Protein 3L6A (pdb70)

InterPro domains:
  IPR003307 W2 domain [PF02020] (827-904)
  IPR003307 W2 domain [PS51363] (720-904)
  IPR003307 W2 domain [SM00515] (814-900)
  IPR003890 MIF4G-like, type 3 [PF02854] (79-307)
  IPR003890 MIF4G-like, type 3 [SM00543] (78-308)
  IPR003891 Initiation factor eIF-4 gamma, MA3 [PF02847] (547-655)
  IPR003891 Initiation factor eIF-4 gamma, MA3 [PS51366] (543-666)
  IPR003891 Initiation factor eIF-4 gamma, MA3 [SM00544] (544-657)
  IPR016024 Armadillo-type fold [SSF48371] (70-311)
  IPR016024 Armadillo-type fold [SSF48371] (536-728)
  IPR016024 Armadillo-type fold [SSF48371] (728-869)

Radius of gyration: 28.65 Å; Cα contacts (8 Å, |Δi|>4): 373; chains: 1; bounding box: 40×94×46 Å

Sequence (350 aa):
HHSKEELLKLTETVVTEYLNSGNNANEAVNGVREMRAPKHFLPEMLSKVIILSLDRSDEDKEEKASSLISLLLKQEGIATSDNFMQQAFLNVLDQCPKLEVDIPLVKSSYLAQFAARAIISSELVSISELAQPLESGTHFPLFLLCCLQQLAKLQDREWLTELFQQQSKVNMQKMLPEIDQNKDRMLEILEGKGLSFLFPLLKLEKELLKQIKLDPSPQTIYKWIKDNISPKLHVDKGFVNILMMTSFLQYISSEVNAPSKEQLEQEKQLLLSFKPVMQKFLHHDHVDLQVSSALYALQVHCYNSNFPKGMLLRFFVHFYDMEIIEEEAFLAWKEDITQEFPGKGKALFQVNQWLTWLETA

GO terms:
  GO:0010507 negative regulation of autophagy (P, IMP)
  GO:0030307 positive regulation of cell growth (P, IMP)
  GO:0008135 translation factor activity, RNA binding (F, TAS)
  GO:0051726 regulation of cell cycle (P, TAS)
  GO:0008219 cell death (P, TAS)
  GO:0005829 cytosol (C, TAS)
  GO:0005515 protein binding (F, IPI)
  GO:0005912 adherens junction (C, HDA)
  GO:0045296 cadherin binding (F, HDA)
  GO:0005829 cytosol (C, IDA)
  GO:0008135 translation factor activity, RNA binding (F, IDA)
  GO:0003743 translation initiation factor activity (F, IDA)
  GO:0016281 eukaryotic translation initiation factor 4F complex (C, IDA)
  GO:0006446 regulation of translational initiation (P, IDA)
  GO:0016020 membrane (C, HDA)
  GO:0003723 RNA binding (F, HDA)

Foldseek 3Di:
DDDLVRLLVLLLVLLVVCLVPVDLPVSLVSNVVSVDDPVCLLVSLLSLLLSQQQPDPSSLVSSLVNVLSCCVVVVDALVSNVSNLVVNLVCVVVSCVVVVCRLLSSLLSLLSCCVSVSAALLRVLVVQWQHRVPPSNLSVLVNNCVVPNPVVSLVSVVVSVDDQLRNHHPVQNDLVSSCVVCVVSVNNSSPLLSVLLVPLLVQCVVPVQLVSSLVVCVVRPDPVCLQPLSNLLSVLLSLLVNLCVVLVVDDPVSLVSSLVSCVRNLVSLCVSQPPRLPSLLSSLLSLQQNCVVVVNPPCRSVSVVVSCDVSVSHDLVSVVVNLVDDDPVGPDSVVSCVNCVVVNVVVVPD

Secondary structure (DSSP, 8-state):
---HHHHHHHHHHHHHHHHHH--HHHHHHHHHHHT--GGGHHHHHHHHHHHHHTS-HHHHHHHHHHHHHHHHTTSS-HHHHHHHHHHHHHTHHHHHHH-TTHHHHHHHHHHHHHHTTSS-HHHHHHHHGGGTTTTHHHHHHHHHHHHS-HHHHHHHHHHHT--SGGGS-GGG-SHHHHHHHHHHHT-GGG-HHHHHHHHHHHHHHH---HHHHHHHHHHHS-HHHHT-HHHHHHHHHHHHHHHHHHH----HHHHHHHHHHHHHHHHHHHHHHTT-HHHHHHHHHHHHHHHHHTT--TTHHHHHHHHHHH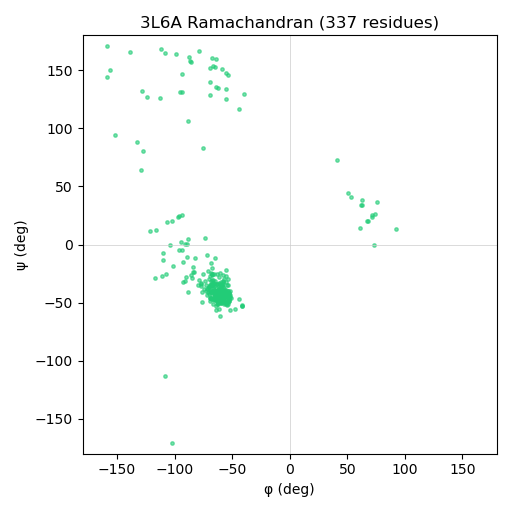TTSS-HHHHHHHHH----SSTTHHHHHHHHHHHHHHHHH-

Nearest PDB structures (foldseek):
  3l6a-assembly1_A  TM=1.003E+00  e=3.436E-42  Homo sapiens
  3d3m-assembly1_A  TM=9.877E-01  e=1.023E-15  Homo sapiens
  3d3m-assembly2_B  TM=9.840E-01  e=4.515E-15  Homo sapiens
  2zu6-assembly2_E  TM=4.558E-01  e=2.496E-05  Homo sapiens
  9bln-assembly1_p  TM=4.540E-01  e=1.243E-04  Homo sapiens

Solvent-accessible surface area: 18097 Å² total; per-residue (Å²): 162,56,51,112,96,96,5,33,144,86,2,73,73,15,5,74,96,14,9,117,76,41,35,38,120,101,4,14,69,24,8,126,154,14,215,26,45,168,156,7,10,23,53,2,1,3,51,3,0,45,40,0,0,95,107,52,68,113,21,1,81,70,1,12,48,2,4,20,38,0,78,117,83,65,26,5,75,36,89,18,3,58,80,0,10,83,66,0,3,98,49,1,93,119,14,71,124,121,13,102,100,0,46,42,45,0,0,11,3,0,0,37,4,12,55,33,138,5,14,44,3,47,60,5,9,125,53,1,84,58,15,59,42,44,30,0,2,0,25,0,0,64,25,0,19,149,56,73,67,138,134,79,0,54,85,46,16,88,105,18,159,24,77,3,57,113,4,0,31,124,170,20,45,73,103,61,103,11,17,107,13,0,84,68,61,43,0,8,40,18,51,43,42,25,51,1,83,56,45,0,44,143,53,0,109,140,56,52,41,32,136,58,5,63,110,43,0,117,91,62,7,51,111,169,38,26,76,46,139,26,0,0,35,17,0,0,34,5,0,1,75,20,1,25,61,86,8,138,108,45,54,176,128,63,67,82,80,5,79,85,34,0,64,58,4,62,72,6,0,44,137,12,0,130,109,69,53,118,8,3,14,8,0,0,7,0,0,0,33,20,0,77,104,60,136,26,50,163,40,10,0,56,48,2,0,55,33,0,75,104,15,138,4,1,79,62,104,0,0,25,38,0,64,126,49,156,39,141,125,36,57,13,13,45,125,0,39,185,55,0,50,157,31,0,58,145,31,108,100,120

Structure (mmCIF, N/CA/C/O backbone):
data_3L6A
#
_entry.id   3L6A
#
_cell.length_a   31.084
_cell.length_b   102.270
_cell.length_c   112.973
_cell.angle_alpha   90.000
_cell.angle_beta   90.000
_cell.angle_gamma   90.000
#
_symmetry.space_group_name_H-M   'P 21 21 21'
#
loop_
_entity.id
_entity.type
_entity.pdbx_description
1 polymer 'Eukaryotic translation initiation factor 4 gamma 2'
2 non-polymer '2-(N-MORPHOLINO)-ETHANESULFONIC ACID'
3 non-polymer 'TETRAETHYLENE GLYCOL'
4 non-polymer DI(HYDROXYETHYL)ETHER
5 non-polymer 'SULFATE ION'
6 water water
#
loop_
_atom_site.group_PDB
_atom_site.id
_atom_site.type_symbol
_atom_site.label_atom_id
_atom_site.label_alt_id
_atom_site.label_comp_id
_atom_site.label_asym_id
_atom_site.label_entity_id
_atom_site.label_seq_id
_atom_site.pdbx_PDB_ins_code
_atom_site.Cartn_x
_atom_site.Cartn_y
_atom_site.Cartn_z
_atom_site.occupancy
_atom_site.B_iso_or_equiv
_atom_site.auth_seq_id
_atom_site.auth_comp_id
_atom_site.auth_asym_id
_atom_site.auth_atom_id
_atom_site.pdbx_PDB_model_num
ATOM 1 N N . HIS A 1 5 ? 9.640 19.114 41.984 1.00 54.03 1 HIS A N 1
ATOM 2 C CA . HIS A 1 5 ? 8.196 19.153 42.376 1.00 53.88 1 HIS A CA 1
ATOM 3 C C . HIS A 1 5 ? 7.974 19.915 43.693 1.00 53.82 1 HIS A C 1
ATOM 4 O O . HIS A 1 5 ? 7.116 19.543 44.505 1.00 53.83 1 HIS A O 1
ATOM 6 N N . HIS A 1 6 ? 8.747 20.986 43.888 1.00 53.55 2 HIS A N 1
ATOM 7 C CA . HIS A 1 6 ? 8.711 21.790 45.115 1.00 53.09 2 HIS A CA 1
ATOM 8 C C . HIS A 1 6 ? 7.789 22.996 44.977 1.00 52.61 2 HIS A C 1
ATOM 9 O O . HIS A 1 6 ? 7.881 23.742 44.004 1.00 52.57 2 HIS A O 1
ATOM 11 N N . SER A 1 7 ? 6.909 23.188 45.959 1.00 52.00 3 SER A N 1
ATOM 12 C CA . SER A 1 7 ? 5.904 24.257 45.899 1.00 51.37 3 SER A CA 1
ATOM 13 C C . SER A 1 7 ? 6.457 25.637 46.258 1.00 50.91 3 SER A C 1
ATOM 14 O O . SER A 1 7 ? 7.561 25.759 46.796 1.00 50.95 3 SER A O 1
ATOM 17 N N . LYS A 1 8 ? 5.664 26.662 45.955 1.00 50.18 4 LYS A N 1
ATOM 18 C CA . LYS A 1 8 ? 5.953 28.056 46.296 1.00 49.73 4 LYS A CA 1
ATOM 19 C C . LYS A 1 8 ? 6.165 28.233 47.808 1.00 49.16 4 LYS A C 1
ATOM 20 O O . LYS A 1 8 ? 7.086 28.936 48.239 1.00 48.80 4 LYS A O 1
ATOM 26 N N . GLU A 1 9 ? 5.320 27.568 48.599 1.00 48.21 5 GLU A N 1
ATOM 27 C CA . GLU A 1 9 ? 5.315 27.701 50.058 1.00 47.05 5 GLU A CA 1
ATOM 28 C C . GLU A 1 9 ? 6.489 26.972 50.712 1.00 46.20 5 GLU A C 1
ATOM 29 O O . GLU A 1 9 ? 7.069 27.469 51.678 1.00 45.85 5 GLU A O 1
ATOM 35 N N . GLU A 1 10 ? 6.837 25.801 50.178 1.00 45.20 6 GLU A N 1
ATOM 36 C CA . GLU A 1 10 ? 8.014 25.062 50.626 1.00 44.42 6 GLU A CA 1
ATOM 37 C C . GLU A 1 10 ? 9.272 25.909 50.489 1.00 43.45 6 GLU A C 1
ATOM 38 O O . GLU A 1 10 ? 10.043 26.059 51.440 1.00 43.25 6 GLU A O 1
ATOM 44 N N . LEU A 1 11 ? 9.456 26.468 49.296 1.00 42.23 7 LEU A N 1
ATOM 45 C CA . LEU A 1 11 ? 10.650 27.244 48.963 1.00 41.01 7 LEU A CA 1
ATOM 46 C C . LEU A 1 11 ? 10.741 28.567 49.745 1.00 40.04 7 LEU A C 1
ATOM 47 O O . LEU A 1 11 ? 11.840 29.038 50.047 1.00 39.82 7 LEU A O 1
ATOM 52 N N . LEU A 1 12 ? 9.587 29.139 50.080 1.00 38.52 8 LEU A N 1
ATOM 53 C CA . LEU A 1 12 ? 9.501 30.338 50.914 1.00 37.67 8 LEU A CA 1
ATOM 54 C C . LEU A 1 12 ? 9.827 30.026 52.377 1.00 36.96 8 LEU A C 1
ATOM 55 O O . LEU A 1 12 ? 10.477 30.811 53.066 1.00 36.48 8 LEU A O 1
ATOM 60 N N . LYS A 1 13 ? 9.346 28.880 52.849 1.00 36.08 9 LYS A N 1
ATOM 61 C CA . LYS A 1 13 ? 9.708 28.380 54.172 1.00 34.92 9 LYS A CA 1
ATOM 62 C C . LYS A 1 13 ? 11.209 28.093 54.270 1.00 34.30 9 LYS A C 1
ATOM 63 O O . LYS A 1 13 ? 11.860 28.501 55.243 1.00 34.05 9 LYS A O 1
ATOM 69 N N . LEU A 1 14 ? 11.766 27.434 53.251 1.00 32.90 10 LEU A N 1
ATOM 70 C CA . LEU A 1 14 ? 13.219 27.233 53.172 1.00 32.38 10 LEU A CA 1
ATOM 71 C C . LEU A 1 14 ? 13.985 28.558 53.184 1.00 31.83 10 LEU A C 1
ATOM 72 O O . LEU A 1 14 ? 15.013 28.694 53.865 1.00 31.32 10 LEU A O 1
ATOM 77 N N . THR A 1 15 ? 13.475 29.528 52.424 1.00 31.27 11 THR A N 1
ATOM 78 C CA . THR A 1 15 ? 14.022 30.889 52.390 1.00 30.83 11 THR A CA 1
ATOM 79 C C . THR A 1 15 ? 14.048 31.525 53.778 1.00 31.10 11 THR A C 1
ATOM 80 O O . THR A 1 15 ? 15.043 32.151 54.163 1.00 30.49 11 THR A O 1
ATOM 84 N N . GLU A 1 16 ? 12.957 31.361 54.521 1.00 31.66 12 GLU A N 1
ATOM 85 C CA . GLU A 1 16 ? 12.856 31.921 55.859 1.00 33.41 12 GLU A CA 1
ATOM 86 C C . GLU A 1 16 ? 13.946 31.392 56.806 1.00 33.43 12 GLU A C 1
ATOM 87 O O . GLU A 1 16 ? 14.513 32.157 57.594 1.00 33.41 12 GLU A O 1
ATOM 93 N N . THR A 1 17 ? 14.253 30.098 56.710 1.00 33.79 13 THR A N 1
ATOM 94 C CA . THR A 1 17 ? 15.308 29.499 57.545 1.00 34.44 13 THR A CA 1
ATOM 95 C C . THR A 1 17 ? 16.681 30.096 57.228 1.00 34.75 13 THR A C 1
ATOM 96 O O . THR A 1 17 ? 17.413 30.497 58.136 1.00 34.93 13 THR A O 1
ATOM 100 N N . VAL A 1 18 ? 17.007 30.172 55.938 1.00 35.08 14 VAL A N 1
ATOM 101 C CA . VAL A 1 18 ? 18.241 30.796 55.462 1.00 35.23 14 VAL A CA 1
ATOM 102 C C . VAL A 1 18 ? 18.389 32.223 55.999 1.00 35.75 14 VAL A C 1
ATOM 103 O O . VAL A 1 18 ? 19.483 32.638 56.414 1.00 35.21 14 VAL A O 1
ATOM 107 N N . VAL A 1 19 ? 17.282 32.966 55.998 1.00 36.01 15 VAL A N 1
ATOM 108 C CA . VAL A 1 19 ? 17.285 34.348 56.478 1.00 36.59 15 VAL A CA 1
ATOM 109 C C . VAL A 1 19 ? 17.546 34.405 57.985 1.00 37.51 15 VAL A C 1
ATOM 110 O O . VAL A 1 19 ? 18.449 35.124 58.440 1.00 37.13 15 VAL A O 1
ATOM 114 N N . THR A 1 20 ? 16.777 33.624 58.744 1.00 38.63 16 THR A N 1
ATOM 115 C CA . THR A 1 20 ? 16.940 33.558 60.203 1.00 40.21 16 THR A CA 1
ATOM 116 C C . THR A 1 20 ? 18.387 33.234 60.636 1.00 40.89 16 THR A C 1
ATOM 117 O O . THR A 1 20 ? 18.890 33.822 61.597 1.00 41.13 16 THR A O 1
ATOM 121 N N . GLU A 1 21 ? 19.046 32.321 59.918 1.00 41.62 17 GLU A N 1
ATOM 122 C CA . GLU A 1 21 ? 20.418 31.908 60.242 1.00 42.33 17 GLU A CA 1
ATOM 123 C C . GLU A 1 21 ? 21.483 32.922 59.809 1.00 42.91 17 GLU A C 1
ATOM 124 O O . GLU A 1 21 ? 22.514 33.073 60.474 1.00 42.90 17 GLU A O 1
ATOM 130 N N . TYR A 1 22 ? 21.251 33.605 58.692 1.00 43.26 18 TYR A N 1
ATOM 131 C CA . TYR A 1 22 ? 22.202 34.611 58.231 1.00 43.80 18 TYR A CA 1
ATOM 132 C C . TYR A 1 22 ? 22.186 35.829 59.145 1.00 44.53 18 TYR A C 1
ATOM 133 O O . TYR A 1 22 ? 23.234 36.442 59.387 1.00 44.22 18 TYR A O 1
ATOM 142 N N . LEU A 1 23 ? 20.995 36.172 59.639 1.00 45.20 19 LEU A N 1
ATOM 143 C CA . LEU A 1 23 ? 20.831 37.316 60.535 1.00 46.04 19 LEU A CA 1
ATOM 144 C C . LEU A 1 23 ? 21.471 37.049 61.889 1.00 46.67 19 LEU A C 1
ATOM 145 O O . LEU A 1 23 ? 21.896 37.976 62.573 1.00 46.85 19 LEU A O 1
ATOM 150 N N . ASN A 1 24 ? 21.545 35.773 62.258 1.00 47.64 20 ASN A N 1
ATOM 151 C CA . ASN A 1 24 ? 22.241 35.352 63.469 1.00 48.32 20 ASN A CA 1
ATOM 152 C C . ASN A 1 24 ? 23.760 35.347 63.342 1.00 48.28 20 ASN A C 1
ATOM 153 O O . ASN A 1 24 ? 24.460 35.908 64.184 1.00 48.49 20 ASN A O 1
ATOM 158 N N . SER A 1 25 ? 24.260 34.738 62.274 1.00 48.20 21 SER A N 1
ATOM 159 C CA . SER A 1 25 ? 25.660 34.321 62.205 1.00 48.20 21 SER A CA 1
ATOM 160 C C . SER A 1 25 ? 26.509 35.169 61.273 1.00 48.11 21 SER A C 1
ATOM 161 O O . SER A 1 25 ? 27.727 35.241 61.444 1.00 48.31 21 SER A O 1
ATOM 164 N N . GLY A 1 26 ? 25.869 35.787 60.282 1.00 47.65 22 GLY A N 1
ATOM 165 C CA . GLY A 1 26 ? 26.572 36.475 59.212 1.00 47.34 22 GLY A CA 1
ATOM 166 C C . GLY A 1 26 ? 27.430 35.517 58.405 1.00 47.48 22 GLY A C 1
ATOM 167 O O . GLY A 1 26 ? 28.507 35.890 57.929 1.00 47.64 22 GLY A O 1
ATOM 168 N N . ASN A 1 27 ? 26.955 34.281 58.250 1.00 47.26 23 ASN A N 1
ATOM 169 C CA A ASN A 1 27 ? 27.669 33.241 57.528 0.50 47.37 23 ASN A CA 1
ATOM 170 C CA B ASN A 1 27 ? 27.743 33.298 57.517 0.50 47.08 23 ASN A CA 1
ATOM 171 C C . ASN A 1 27 ? 27.503 33.349 56.010 1.00 47.19 23 ASN A C 1
ATOM 172 O O . ASN A 1 27 ? 26.515 32.846 55.473 1.00 47.21 23 ASN A O 1
ATOM 181 N N . ALA A 1 28 ? 28.448 33.993 55.330 1.00 46.87 24 ALA A N 1
ATOM 182 C CA . ALA A 1 28 ? 28.387 34.107 53.879 1.00 46.50 24 ALA A CA 1
ATOM 183 C C . ALA A 1 28 ? 28.454 32.720 53.244 1.00 46.15 24 ALA A C 1
ATOM 184 O O . ALA A 1 28 ? 27.616 32.380 52.402 1.00 46.18 24 ALA A O 1
ATOM 186 N N . ASN A 1 29 ? 29.436 31.919 53.668 1.00 45.50 25 ASN A N 1
ATOM 187 C CA . ASN A 1 29 ? 29.587 30.558 53.161 1.00 45.21 25 ASN A CA 1
ATOM 188 C C . ASN A 1 29 ? 28.331 29.699 53.362 1.00 44.61 25 ASN A C 1
ATOM 189 O O . ASN A 1 29 ? 27.900 29.020 52.427 1.00 44.73 25 ASN A O 1
ATOM 194 N N . GLU A 1 30 ? 27.740 29.747 54.557 1.00 43.66 26 GLU A N 1
ATOM 195 C CA . GLU A 1 30 ? 26.577 28.899 54.880 1.00 42.94 26 GLU A CA 1
ATOM 196 C C . GLU A 1 30 ? 25.235 29.394 54.325 1.00 42.08 26 GLU A C 1
ATOM 197 O O . GLU A 1 30 ? 24.345 28.586 54.048 1.00 41.49 26 GLU A O 1
ATOM 203 N N . ALA A 1 31 ? 25.085 30.712 54.188 1.00 41.25 27 ALA A N 1
ATOM 204 C CA . ALA A 1 31 ? 23.904 31.301 53.539 1.00 40.51 27 ALA A CA 1
ATOM 205 C C . ALA A 1 31 ? 23.790 30.824 52.094 1.00 39.88 27 ALA A C 1
ATOM 206 O O . ALA A 1 31 ? 22.731 30.367 51.661 1.00 39.84 27 ALA A O 1
ATOM 208 N N . VAL A 1 32 ? 24.900 30.924 51.369 1.00 39.12 28 VAL A N 1
ATOM 209 C CA . VAL A 1 32 ? 25.012 30.436 49.998 1.00 38.57 28 VAL A CA 1
ATOM 210 C C . VAL A 1 32 ? 24.770 28.928 49.929 1.00 38.07 28 VAL A C 1
ATOM 211 O O . VAL A 1 32 ? 24.075 28.454 49.035 1.00 37.98 28 VAL A O 1
ATOM 215 N N . ASN A 1 33 ? 25.338 28.187 50.880 1.00 37.42 29 ASN A N 1
ATOM 216 C CA . ASN A 1 33 ? 25.117 26.750 50.978 1.00 36.95 29 ASN A CA 1
ATOM 217 C C . ASN A 1 33 ? 23.626 26.455 51.142 1.00 36.43 29 ASN A C 1
ATOM 218 O O . ASN A 1 33 ? 23.067 25.623 50.419 1.00 35.99 29 ASN A O 1
ATOM 223 N N . GLY A 1 34 ? 22.990 27.168 52.071 1.00 35.73 30 GLY A N 1
ATOM 224 C CA . GLY A 1 34 ? 21.554 27.039 52.315 1.00 35.91 30 GLY A CA 1
ATOM 225 C C . GLY A 1 34 ? 20.719 27.278 51.067 1.00 36.01 30 GLY A C 1
ATOM 226 O O . GLY A 1 34 ? 19.806 26.509 50.771 1.00 35.46 30 GLY A O 1
ATOM 227 N N . VAL A 1 35 ? 21.047 28.338 50.325 1.00 36.28 31 VAL A N 1
ATOM 228 C CA . VAL A 1 35 ? 20.312 28.687 49.107 1.00 36.40 31 VAL A CA 1
ATOM 229 C C . VAL A 1 35 ? 20.553 27.657 48.004 1.00 37.34 31 VAL A C 1
ATOM 230 O O . VAL A 1 35 ? 19.628 27.306 47.277 1.00 37.07 31 VAL A O 1
ATOM 234 N N . ARG A 1 36 ? 21.788 27.169 47.901 1.00 38.61 32 ARG A N 1
ATOM 235 C CA . ARG A 1 36 ? 22.136 26.127 46.930 1.00 40.04 32 ARG A CA 1
ATOM 236 C C . ARG A 1 36 ? 21.422 24.799 47.209 1.00 40.45 32 ARG A C 1
ATOM 237 O O . ARG A 1 36 ? 20.904 24.166 46.284 1.00 40.16 32 ARG A O 1
ATOM 245 N N . GLU A 1 37 ? 21.377 24.396 48.482 1.00 41.28 33 GLU A N 1
ATOM 246 C CA . GLU A 1 3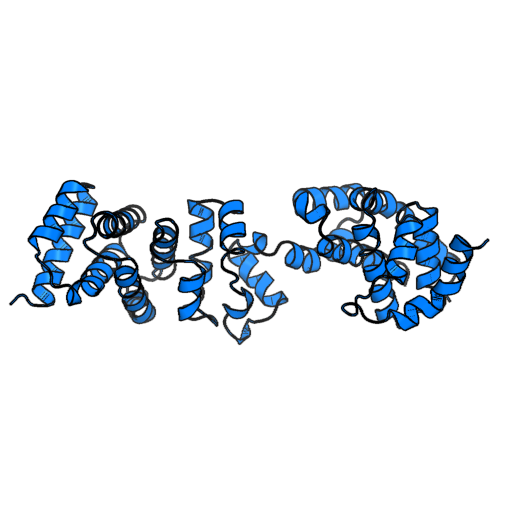7 ? 20.677 23.168 48.884 1.00 42.08 33 GLU A CA 1
ATOM 247 C C . GLU A 1 37 ? 19.192 23.218 48.552 1.00 42.03 33 GLU A C 1
ATOM 248 O O . GLU A 1 37 ? 18.544 22.177 48.387 1.00 42.29 33 GLU A O 1
ATOM 254 N N . MET A 1 38 ? 18.665 24.435 48.449 1.00 41.98 34 MET A N 1
ATOM 255 C CA . MET A 1 38 ? 17.267 24.675 48.114 1.00 42.16 34 MET A CA 1
ATOM 256 C C . MET A 1 38 ? 16.945 24.155 46.720 1.00 41.90 34 MET A C 1
ATOM 257 O O . MET A 1 38 ? 15.824 23.693 46.471 1.00 41.45 34 MET A O 1
ATOM 262 N N . ARG A 1 39 ? 17.931 24.238 45.821 1.00 41.93 35 ARG A N 1
ATOM 263 C CA . ARG A 1 39 ? 17.770 23.840 44.419 1.00 42.26 35 ARG A CA 1
ATOM 264 C C . ARG A 1 39 ? 16.523 24.494 43.822 1.00 41.91 35 ARG A C 1
ATOM 265 O O . ARG A 1 39 ? 15.727 23.838 43.138 1.00 41.72 35 ARG A O 1
ATOM 273 N N . ALA A 1 40 ? 16.358 25.789 44.109 1.00 41.46 36 ALA A N 1
ATOM 274 C CA . ALA A 1 40 ? 15.175 26.548 43.689 1.00 40.78 36 ALA A CA 1
ATOM 275 C C . ALA A 1 40 ? 15.178 26.735 42.180 1.00 40.20 36 ALA A C 1
ATOM 276 O O . ALA A 1 40 ? 16.233 26.970 41.592 1.00 40.22 36 ALA A O 1
ATOM 278 N N . PRO A 1 41 ? 14.002 26.610 41.543 1.00 39.80 37 PRO A N 1
ATOM 279 C CA . PRO A 1 41 ? 13.891 26.908 40.114 1.00 39.30 37 PRO A CA 1
ATOM 280 C C . PRO A 1 41 ? 14.103 28.397 39.839 1.00 38.96 37 PRO A C 1
ATOM 281 O O . PRO A 1 41 ? 13.841 29.229 40.716 1.00 38.85 37 PRO A O 1
ATOM 285 N N . LYS A 1 42 ? 14.562 28.721 38.632 1.00 38.43 38 LYS A N 1
ATOM 286 C CA . LYS A 1 42 ? 14.861 30.104 38.247 1.00 38.14 38 LYS A CA 1
ATOM 287 C C . LYS A 1 42 ? 13.657 31.037 38.385 1.00 37.07 38 LYS A C 1
ATOM 288 O O . LYS A 1 42 ? 13.829 32.224 38.685 1.00 36.67 38 LYS A O 1
ATOM 294 N N . HIS A 1 43 ? 12.451 30.502 38.166 1.00 35.79 39 HIS A N 1
ATOM 295 C CA . HIS A 1 43 ? 11.225 31.308 38.237 1.00 34.79 39 HIS A CA 1
ATOM 296 C C . HIS A 1 43 ? 10.905 31.767 39.659 1.00 33.25 39 HIS A C 1
ATOM 297 O O . HIS A 1 43 ? 10.239 32.782 39.845 1.00 33.17 39 HIS A O 1
ATOM 304 N N . PHE A 1 44 ? 11.396 31.019 40.648 1.00 31.66 40 PHE A N 1
ATOM 305 C CA . PHE A 1 44 ? 11.232 31.372 42.066 1.00 30.29 40 PHE A CA 1
ATOM 306 C C . PHE A 1 44 ? 12.250 32.407 42.583 1.00 28.59 40 PHE A C 1
ATOM 307 O O . PHE A 1 44 ? 12.089 32.927 43.680 1.00 28.12 40 PHE A O 1
ATOM 315 N N . LEU A 1 45 ? 13.293 32.705 41.812 1.00 27.31 41 LEU A N 1
ATOM 316 C CA . LEU A 1 45 ? 14.355 33.620 42.301 1.00 25.93 41 LEU A CA 1
ATOM 317 C C . LEU A 1 45 ? 13.864 35.000 42.779 1.00 25.29 41 LEU A C 1
ATOM 318 O O . LEU A 1 45 ? 14.214 35.420 43.882 1.00 24.88 41 LEU A O 1
ATOM 323 N N . PRO A 1 46 ? 13.068 35.707 41.955 1.00 24.49 42 PRO A N 1
ATOM 324 C CA . PRO A 1 46 ? 12.499 36.972 42.421 1.00 24.48 42 PRO A CA 1
ATOM 325 C C . PRO A 1 46 ? 11.633 36.835 43.677 1.00 24.85 42 PRO A C 1
ATOM 326 O O . PRO A 1 46 ? 11.708 37.683 44.548 1.00 24.12 42 PRO A O 1
ATOM 330 N N . GLU A 1 47 ? 10.824 35.779 43.762 1.00 25.25 43 GLU A N 1
ATOM 331 C CA . GLU A 1 47 ? 9.996 35.527 44.952 1.00 26.12 43 GLU A CA 1
ATOM 332 C C . GLU A 1 47 ? 10.858 35.319 46.214 1.00 25.07 43 GLU A C 1
ATOM 333 O O . GLU A 1 47 ? 10.559 35.868 47.272 1.00 24.80 43 GLU A O 1
ATOM 339 N N . MET A 1 48 ? 11.933 34.544 46.081 1.00 24.53 44 MET A N 1
ATOM 340 C CA . MET A 1 48 ? 12.918 34.351 47.146 1.00 24.61 44 MET A CA 1
ATOM 341 C C . MET A 1 48 ? 13.523 35.677 47.612 1.00 23.14 44 MET A C 1
ATOM 342 O O . MET A 1 48 ? 13.583 35.952 48.802 1.00 22.64 44 MET A O 1
ATOM 347 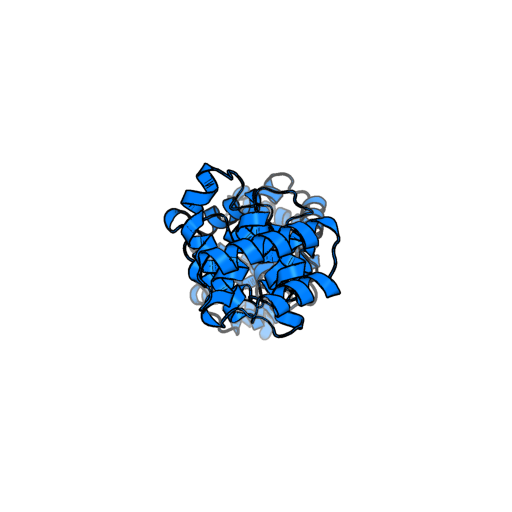N N . LEU A 1 49 ? 13.977 36.496 46.669 1.00 22.32 45 LEU A N 1
ATOM 348 C CA . LEU A 1 49 ? 14.585 37.784 47.028 1.00 22.00 45 LEU A CA 1
ATOM 349 C C . LEU A 1 49 ? 13.580 38.720 47.712 1.00 21.50 45 LEU A C 1
ATOM 350 O O . LEU A 1 49 ? 13.916 39.395 48.674 1.00 20.82 45 LEU A O 1
ATOM 355 N N . SER A 1 50 ? 12.337 38.746 47.236 1.00 21.64 46 SER A N 1
ATOM 356 C CA . SER A 1 50 ? 11.370 39.649 47.844 1.00 22.32 46 SER A CA 1
ATOM 357 C C . SER A 1 50 ? 11.003 39.170 49.256 1.00 22.07 46 SER A C 1
ATOM 358 O O . SER A 1 50 ? 10.711 39.990 50.119 1.00 21.78 46 SER A O 1
ATOM 361 N N . LYS A 1 51 ? 11.065 37.851 49.484 1.00 21.92 47 LYS A N 1
ATOM 362 C CA . LYS A 1 51 ? 10.887 37.253 50.822 1.00 21.97 47 LYS A CA 1
ATOM 363 C C . LYS A 1 51 ? 12.012 37.673 51.756 1.00 21.46 47 LYS A C 1
ATOM 364 O O . LYS A 1 51 ? 11.762 38.052 52.910 1.00 21.33 47 LYS A O 1
ATOM 370 N N . VAL A 1 52 ? 13.249 37.618 51.257 1.00 20.83 48 VAL A N 1
ATOM 371 C CA . VAL A 1 52 ? 14.398 38.136 52.003 1.00 20.74 48 VAL A CA 1
ATOM 372 C C . VAL A 1 52 ? 14.178 39.594 52.472 1.00 20.92 48 VAL A C 1
ATOM 373 O O . VAL A 1 52 ? 14.424 39.919 53.638 1.00 21.28 48 VAL A O 1
ATOM 377 N N . ILE A 1 53 ? 13.709 40.454 51.567 1.00 20.52 49 ILE A N 1
ATOM 378 C CA . ILE A 1 53 ? 13.404 41.853 51.894 1.00 20.39 49 ILE A CA 1
ATOM 379 C C . ILE A 1 53 ? 12.282 41.983 52.933 1.00 20.93 4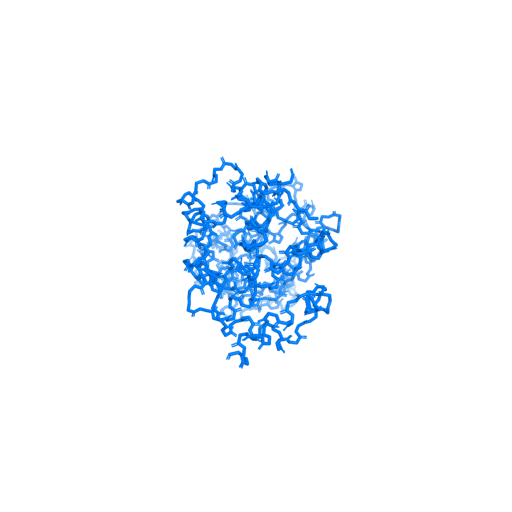9 ILE A C 1
ATOM 380 O O . ILE A 1 53 ? 12.433 42.689 53.934 1.00 21.47 49 ILE A O 1
ATOM 385 N N . ILE A 1 54 ? 11.163 41.310 52.693 1.00 21.15 50 ILE A N 1
ATOM 386 C CA . ILE A 1 54 ? 9.984 41.450 53.565 1.00 21.94 50 ILE A CA 1
ATOM 387 C C . ILE A 1 54 ? 10.209 40.892 54.982 1.00 22.41 50 ILE A C 1
ATOM 388 O O . ILE A 1 54 ? 9.835 41.530 55.962 1.00 21.76 50 ILE A O 1
ATOM 393 N N . LEU A 1 55 ? 10.869 39.740 55.086 1.00 23.02 51 LEU A N 1
ATOM 394 C CA . LEU A 1 55 ? 11.227 39.185 56.397 1.00 24.24 51 LEU A CA 1
ATOM 395 C C . LEU A 1 55 ? 12.077 40.134 57.239 1.00 24.70 51 LEU A C 1
ATOM 396 O O . LEU A 1 55 ? 12.014 40.102 58.469 1.00 24.98 51 LEU A O 1
ATOM 401 N N . SER A 1 56 ? 12.866 40.974 56.575 1.00 25.39 52 SER A N 1
ATOM 402 C CA . SER A 1 56 ? 13.821 41.865 57.242 1.00 26.61 52 SER A CA 1
ATOM 403 C C . SER A 1 56 ? 13.288 43.261 57.571 1.00 27.15 52 SER A C 1
ATOM 404 O O . SER A 1 56 ? 13.891 43.988 58.371 1.00 26.98 52 SER A O 1
ATOM 407 N N . LEU A 1 57 ? 12.166 43.629 56.955 1.00 27.77 53 LEU A N 1
ATOM 408 C CA . LEU A 1 57 ? 11.723 45.023 56.916 1.00 28.63 53 LEU A CA 1
ATOM 409 C C . LEU A 1 57 ? 11.446 45.632 58.275 1.00 29.48 53 LEU A C 1
ATOM 410 O O . LEU A 1 57 ? 11.885 46.745 58.546 1.00 29.50 53 LEU A O 1
ATOM 415 N N . ASP A 1 58 ? 10.723 44.895 59.112 1.00 30.37 54 ASP A N 1
ATOM 416 C CA . ASP A 1 58 ? 10.355 45.355 60.446 1.00 32.18 54 ASP A CA 1
ATOM 417 C C . ASP A 1 58 ? 11.304 44.817 61.520 1.00 32.53 54 ASP A C 1
ATOM 418 O O . ASP A 1 58 ? 10.929 44.711 62.683 1.00 33.39 54 ASP A O 1
ATOM 423 N N . ARG A 1 59 ? 12.521 44.464 61.115 1.00 32.76 55 ARG A N 1
ATOM 424 C CA . ARG A 1 59 ? 13.583 44.137 62.057 1.00 33.04 55 ARG A CA 1
ATOM 425 C C . ARG A 1 59 ? 14.512 45.343 62.152 1.00 32.57 55 ARG A C 1
ATOM 426 O O . ARG A 1 59 ? 14.189 46.412 61.629 1.00 32.62 55 ARG A O 1
ATOM 434 N N . SER A 1 60 ? 15.651 45.176 62.821 1.00 32.44 56 SER A N 1
ATOM 435 C CA . SER A 1 60 ? 16.558 46.286 63.100 1.00 32.50 56 SER A CA 1
ATOM 436 C C . SER A 1 60 ? 17.220 46.835 61.836 1.00 32.57 56 SER A C 1
ATOM 437 O O . SER A 1 60 ? 17.253 46.165 60.802 1.00 32.50 56 SER A O 1
ATOM 440 N N . ASP A 1 61 ? 17.734 48.060 61.930 1.00 32.56 57 ASP A N 1
ATOM 441 C CA . ASP A 1 61 ? 18.559 48.646 60.879 1.00 32.89 57 ASP A CA 1
ATOM 442 C C . ASP A 1 61 ? 19.724 47.722 60.542 1.00 33.01 57 ASP A C 1
ATOM 443 O O . ASP A 1 61 ? 20.078 47.549 59.373 1.00 33.04 57 ASP A O 1
ATOM 448 N N . GLU A 1 62 ? 20.302 47.125 61.582 1.00 32.92 58 GLU A N 1
ATOM 449 C CA . GLU A 1 62 ? 21.414 46.186 61.438 1.00 32.87 58 GLU A CA 1
ATOM 450 C C . GLU A 1 62 ? 21.022 44.904 60.696 1.00 31.82 58 GLU A C 1
ATOM 451 O O . GLU A 1 62 ? 21.774 44.432 59.851 1.00 31.99 58 GLU A O 1
ATOM 457 N N . ASP A 1 63 ? 19.854 44.347 61.007 1.00 30.58 59 ASP A N 1
ATOM 458 C CA . ASP A 1 63 ? 19.334 43.176 60.275 1.00 29.51 59 ASP A CA 1
ATOM 459 C C . ASP A 1 63 ? 18.991 43.492 58.813 1.00 28.44 59 ASP A C 1
ATOM 460 O O . ASP A 1 63 ? 19.127 42.638 57.944 1.00 27.03 59 ASP A O 1
ATOM 465 N N . LYS A 1 64 ? 18.519 44.712 58.568 1.00 27.93 60 LYS A N 1
ATOM 466 C CA . LYS A 1 64 ? 18.261 45.190 57.211 1.00 27.76 60 LYS A CA 1
ATOM 467 C C . LYS A 1 64 ? 19.562 45.281 56.402 1.00 27.33 60 LYS A C 1
ATOM 468 O O . LYS A 1 64 ? 19.587 44.899 55.224 1.00 27.42 60 LYS A O 1
ATOM 474 N N . GLU A 1 65 ? 20.626 45.784 57.034 1.00 26.88 61 GLU A N 1
ATOM 475 C CA A GLU A 1 65 ? 21.953 45.809 56.422 0.50 26.95 61 GLU A CA 1
ATOM 476 C CA B GLU A 1 65 ? 21.961 45.801 56.421 0.50 26.92 61 GLU A CA 1
ATOM 477 C C . GLU A 1 65 ? 22.379 44.381 56.055 1.00 26.54 61 GLU A C 1
ATOM 478 O O . GLU A 1 65 ? 22.900 44.142 54.964 1.00 26.35 61 GLU A O 1
ATOM 489 N N . LYS A 1 66 ? 22.139 43.435 56.968 1.00 26.11 62 LYS A N 1
ATOM 490 C CA . LYS A 1 66 ? 22.493 42.027 56.737 1.00 26.04 62 LYS A CA 1
ATOM 491 C C . LYS A 1 66 ? 21.714 41.414 55.581 1.00 25.08 62 LYS A C 1
ATOM 492 O O . LYS A 1 66 ? 22.282 40.674 54.770 1.00 24.86 62 LYS A O 1
ATOM 498 N N . ALA A 1 67 ? 20.418 41.712 55.506 1.00 23.54 63 ALA A N 1
ATOM 499 C CA . ALA A 1 67 ? 19.585 41.215 54.402 1.00 22.90 63 ALA A CA 1
ATOM 500 C C . ALA A 1 67 ? 20.070 41.735 53.043 1.00 22.27 63 ALA A C 1
ATOM 501 O O . ALA A 1 67 ? 20.112 40.987 52.072 1.00 22.27 63 ALA A O 1
ATOM 503 N N . SER A 1 68 ? 20.448 43.014 52.985 1.00 22.71 64 SER A N 1
ATOM 504 C CA . SER A 1 68 ? 20.995 43.621 51.762 1.00 22.69 64 SER A CA 1
ATOM 505 C C . SER A 1 68 ? 22.319 42.966 51.367 1.00 23.21 64 SER A C 1
ATOM 506 O O . SER A 1 68 ? 22.582 42.736 50.182 1.00 22.65 64 SER A O 1
ATOM 509 N N . SER A 1 69 ? 23.146 42.677 52.366 1.00 23.28 65 SER A N 1
ATOM 510 C CA . SER A 1 69 ? 24.416 41.971 52.141 1.00 24.33 65 SER A CA 1
ATOM 511 C C . SER A 1 69 ? 24.221 40.566 51.569 1.00 23.63 65 SER A C 1
ATOM 512 O O . SER A 1 69 ? 24.946 40.155 50.664 1.00 23.97 65 SER A O 1
ATOM 515 N N . LEU A 1 70 ? 23.236 39.844 52.095 1.00 22.87 66 LEU A N 1
ATOM 516 C CA . LEU A 1 70 ? 22.871 38.523 51.583 1.00 22.41 66 LEU A CA 1
ATOM 517 C C . LEU A 1 70 ? 22.454 38.575 50.108 1.00 22.36 66 LEU A C 1
ATOM 518 O O . LEU A 1 70 ? 22.907 37.759 49.299 1.00 21.24 66 LEU A O 1
ATOM 523 N N . ILE A 1 71 ? 21.590 39.534 49.766 1.00 22.18 67 ILE A N 1
ATOM 524 C CA . ILE A 1 71 ? 21.166 39.733 48.378 1.00 22.53 67 ILE A CA 1
ATOM 525 C C . ILE A 1 71 ? 22.362 39.954 47.464 1.00 23.41 67 ILE A C 1
ATOM 526 O O . ILE A 1 71 ? 22.463 39.328 46.397 1.00 23.15 67 ILE A O 1
ATOM 531 N N . SER A 1 72 ? 23.268 40.831 47.898 1.00 24.14 68 SER A N 1
ATOM 532 C CA . SER A 1 72 ? 24.473 41.157 47.137 1.00 25.55 68 SER A CA 1
ATOM 533 C C . SER A 1 72 ? 25.362 39.922 46.958 1.00 25.81 68 SER A C 1
ATOM 534 O O . SER A 1 72 ? 25.930 39.698 45.876 1.00 25.52 68 SER A O 1
ATOM 537 N N . LEU A 1 73 ? 25.453 39.129 48.024 1.00 26.04 69 LEU A N 1
ATOM 538 C CA A LEU A 1 73 ? 26.233 37.896 48.009 0.50 26.41 69 LEU A CA 1
ATOM 539 C CA B LEU A 1 73 ? 26.226 37.895 48.021 0.50 26.39 69 LEU A CA 1
ATOM 540 C C . LEU A 1 73 ? 25.690 36.881 47.006 1.00 26.52 69 LEU A C 1
ATOM 541 O O . LEU A 1 73 ? 26.465 36.245 46.291 1.00 26.10 69 LEU A O 1
ATOM 550 N N . LEU A 1 74 ? 24.365 36.739 46.950 1.00 26.75 70 LEU A N 1
ATOM 551 C CA . LEU A 1 74 ? 23.721 35.814 46.008 1.00 27.66 70 LEU A CA 1
ATOM 552 C C . LEU A 1 74 ? 23.957 36.202 44.547 1.00 28.17 70 LEU A C 1
ATOM 553 O O . LEU A 1 74 ? 24.079 35.333 43.673 1.00 28.30 70 LEU A O 1
ATOM 558 N N . LYS A 1 75 ? 24.018 37.505 44.293 1.00 28.56 71 LYS A N 1
ATOM 559 C CA . LYS A 1 75 ? 24.392 38.004 42.980 1.00 29.67 71 LYS A CA 1
ATOM 560 C C . LYS A 1 75 ? 25.872 37.731 42.680 1.00 29.79 71 LYS A C 1
ATOM 561 O O . LYS A 1 75 ? 26.205 37.272 41.585 1.00 29.63 71 LYS A O 1
ATOM 567 N N . GLN A 1 76 ? 26.744 38.020 43.645 1.00 30.33 72 GLN A N 1
ATOM 568 C CA . GLN A 1 76 ? 28.187 37.780 43.494 1.00 31.88 72 GLN A CA 1
ATOM 569 C C . GLN A 1 76 ? 28.475 36.305 43.192 1.00 31.54 72 GLN A C 1
ATOM 570 O O . GLN A 1 76 ? 29.426 35.986 42.485 1.00 31.47 72 GLN A O 1
ATOM 576 N N . GLU A 1 77 ? 27.628 35.424 43.720 1.00 31.59 73 GLU A N 1
ATOM 577 C CA . GLU A 1 77 ? 27.770 33.982 43.548 1.00 32.16 73 GLU A CA 1
ATOM 578 C C . GLU A 1 77 ? 27.058 33.459 42.308 1.00 32.00 73 GLU A C 1
ATOM 579 O O . GLU A 1 77 ? 27.091 32.261 42.036 1.00 32.62 73 GLU A O 1
ATOM 585 N N . GLY A 1 78 ? 26.417 34.351 41.557 1.00 31.88 74 GLY A N 1
ATOM 586 C CA . GLY A 1 78 ? 25.669 33.966 40.357 1.00 31.49 74 GLY A CA 1
ATOM 587 C C . GLY A 1 78 ? 24.422 33.139 40.639 1.00 31.34 74 GLY A C 1
ATOM 588 O O . GLY A 1 78 ? 23.914 32.436 39.753 1.00 31.90 74 GLY A O 1
ATOM 589 N N . ILE A 1 79 ? 23.914 33.206 41.866 1.00 30.74 75 ILE A N 1
ATOM 590 C CA . ILE A 1 79 ? 22.682 32.486 42.200 1.00 30.48 75 ILE A CA 1
ATOM 591 C C . ILE A 1 79 ? 21.475 33.279 41.698 1.00 30.28 75 ILE A C 1
ATOM 592 O O . ILE A 1 79 ? 20.484 32.703 41.246 1.00 30.45 75 ILE A O 1
ATOM 597 N N . ALA A 1 80 ? 21.585 34.602 41.752 1.00 29.53 76 ALA A N 1
ATOM 598 C CA . ALA A 1 80 ? 20.557 35.493 41.247 1.00 29.15 76 ALA A CA 1
ATOM 599 C C . ALA A 1 80 ? 21.207 36.663 40.511 1.00 29.02 76 ALA A C 1
ATOM 600 O O . ALA A 1 80 ? 22.421 36.907 40.642 1.00 29.43 76 ALA A O 1
ATOM 602 N N . THR A 1 81 ? 20.397 37.395 39.753 1.00 27.86 77 THR A N 1
ATOM 603 C CA . THR A 1 81 ? 20.891 38.501 38.941 1.00 26.94 77 THR A CA 1
ATOM 604 C C . THR A 1 81 ? 20.396 39.851 39.458 1.00 26.65 77 THR A C 1
ATOM 605 O O . THR A 1 81 ? 19.502 39.916 40.313 1.00 26.14 77 THR A O 1
ATOM 609 N N . SER A 1 82 ? 20.982 40.926 38.930 1.00 25.92 78 SER A N 1
ATOM 610 C CA . SER A 1 82 ? 20.466 42.273 39.120 1.00 25.95 78 SER A CA 1
ATOM 611 C C . SER A 1 82 ? 19.013 42.345 38.665 1.00 25.18 78 SER A C 1
ATOM 612 O O . SER A 1 82 ? 18.185 42.962 39.324 1.00 25.10 78 SER A O 1
ATOM 615 N N . ASP A 1 83 ? 18.711 41.724 37.527 1.00 23.92 79 ASP A N 1
ATOM 616 C CA . ASP A 1 83 ? 17.336 41.709 37.049 1.00 23.35 79 ASP A CA 1
ATOM 617 C C . ASP A 1 83 ? 16.360 41.030 38.018 1.00 22.10 79 ASP A C 1
ATOM 618 O O . ASP A 1 83 ? 15.275 41.545 38.237 1.00 21.83 79 ASP A O 1
ATOM 623 N N . ASN A 1 84 ? 16.752 39.889 38.587 1.00 21.40 80 ASN A N 1
ATOM 624 C CA . ASN A 1 84 ? 15.971 39.231 39.653 1.00 20.75 80 ASN A CA 1
ATOM 625 C C . ASN A 1 84 ? 15.754 40.155 40.839 1.00 19.65 80 ASN A C 1
ATOM 626 O O . ASN A 1 84 ? 14.664 40.194 41.383 1.00 19.77 80 ASN A O 1
ATOM 631 N N . PHE A 1 85 ? 16.796 40.879 41.262 1.00 19.56 81 PHE A N 1
ATOM 632 C CA . PHE A 1 85 ? 16.629 41.850 42.363 1.00 18.97 81 PHE A CA 1
ATOM 633 C C . PHE A 1 85 ? 15.585 42.906 42.025 1.00 18.65 81 PHE A C 1
ATOM 634 O O . PHE A 1 85 ? 14.728 43.221 42.849 1.00 18.89 81 PHE A O 1
ATOM 642 N N . MET A 1 86 ? 15.678 43.474 40.825 1.00 18.31 82 MET A N 1
ATOM 643 C CA . MET A 1 86 ? 14.710 44.482 40.367 1.00 17.88 82 MET A CA 1
ATOM 644 C C . MET A 1 86 ? 13.285 43.961 40.348 1.00 17.35 82 MET A C 1
ATOM 645 O O . MET A 1 86 ? 12.386 44.627 40.855 1.00 17.27 82 MET A O 1
ATOM 650 N N . GLN A 1 87 ? 13.074 42.777 39.777 1.00 17.17 83 GLN A N 1
ATOM 651 C CA A GLN A 1 87 ? 11.762 42.118 39.817 0.50 17.48 83 GLN A CA 1
ATOM 652 C CA B GLN A 1 87 ? 11.748 42.178 39.810 0.50 17.70 83 GLN A CA 1
ATOM 653 C C . GLN A 1 87 ? 11.266 42.035 41.253 1.00 17.63 83 GLN A C 1
ATOM 654 O O . GLN A 1 87 ? 10.144 42.411 41.569 1.00 17.75 83 GLN A O 1
ATOM 665 N N . ALA A 1 88 ? 12.117 41.502 42.118 1.00 18.31 84 ALA A N 1
ATOM 666 C CA . ALA A 1 88 ? 11.779 41.336 43.536 1.00 18.83 84 ALA A CA 1
ATOM 667 C C . ALA A 1 88 ? 11.458 42.684 44.205 1.00 19.60 84 ALA A C 1
ATOM 668 O O . ALA A 1 88 ? 10.438 42.820 44.888 1.00 18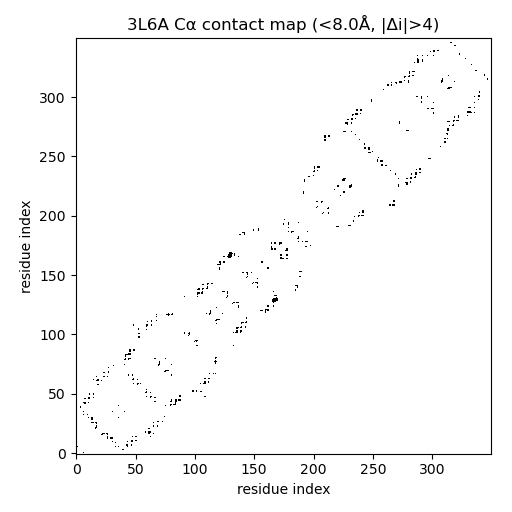.98 84 ALA A O 1
ATOM 670 N N . PHE A 1 89 ? 12.320 43.677 43.989 1.00 19.91 85 PHE A N 1
ATOM 671 C CA . PHE A 1 89 ? 12.118 44.984 44.590 1.00 21.39 85 PHE A CA 1
ATOM 672 C C . PHE A 1 89 ? 10.787 45.599 44.180 1.00 21.74 85 PHE A C 1
ATOM 673 O O . PHE A 1 89 ? 10.056 46.105 45.018 1.00 21.95 85 PHE A O 1
ATOM 681 N N . LEU A 1 90 ? 10.465 45.510 42.892 1.00 22.50 86 LEU A N 1
ATOM 682 C CA . LEU A 1 90 ? 9.224 46.060 42.378 1.00 23.45 86 LEU A CA 1
ATOM 683 C C . LEU A 1 90 ? 8.021 45.354 43.003 1.00 23.27 86 LEU A C 1
ATOM 684 O O . LEU A 1 90 ? 7.035 46.001 43.344 1.00 23.10 86 LEU A O 1
ATOM 689 N N . ASN A 1 91 ? 8.109 44.028 43.142 1.00 23.38 87 ASN A N 1
ATOM 690 C CA . ASN A 1 91 ? 7.070 43.243 43.790 1.00 23.92 87 ASN A CA 1
ATOM 691 C C . ASN A 1 91 ? 6.831 43.715 45.233 1.00 22.93 87 ASN A C 1
ATOM 692 O O . ASN A 1 91 ? 5.691 43.841 45.660 1.00 22.91 87 ASN A O 1
ATOM 697 N N . VAL A 1 92 ? 7.897 43.993 45.976 1.00 22.78 88 VAL A N 1
ATOM 698 C CA . VAL A 1 92 ? 7.728 44.591 47.310 1.00 22.13 88 VAL A CA 1
ATOM 699 C C . VAL A 1 92 ? 7.128 46.013 47.238 1.00 23.06 88 VAL A C 1
ATOM 700 O O . VAL A 1 92 ? 6.198 46.324 47.993 1.00 22.66 88 VAL A O 1
ATOM 704 N N . LEU A 1 93 ? 7.650 46.860 46.340 1.00 23.99 89 LEU A N 1
ATOM 705 C CA . LEU A 1 93 ? 7.115 48.229 46.157 1.00 26.07 89 LEU A CA 1
ATOM 706 C C . LEU A 1 93 ? 5.620 48.235 45.909 1.00 27.23 89 LEU A C 1
ATOM 707 O O . LEU A 1 93 ? 4.900 49.057 46.490 1.00 27.82 89 LEU A O 1
ATOM 712 N N . ASP A 1 94 ? 5.151 47.325 45.053 1.00 28.13 90 ASP A N 1
ATOM 713 C CA . ASP A 1 94 ? 3.717 47.201 44.785 1.00 29.55 90 ASP A CA 1
ATOM 714 C C . ASP A 1 94 ? 2.879 46.911 46.041 1.00 30.13 90 ASP A C 1
ATOM 715 O O . ASP A 1 94 ? 1.689 47.242 46.069 1.00 30.80 90 ASP A O 1
ATOM 720 N N . GLN A 1 95 ? 3.490 46.296 47.058 1.00 30.44 91 GLN A N 1
ATOM 721 C CA . GLN A 1 95 ? 2.799 45.931 48.310 1.00 31.05 91 GLN A CA 1
ATOM 722 C C . GLN A 1 95 ? 2.960 46.992 49.400 1.00 31.02 91 GLN A C 1
ATOM 723 O O . GLN A 1 95 ? 2.483 46.816 50.522 1.00 31.17 91 GLN A O 1
ATOM 729 N N . CYS A 1 96 ? 3.646 48.077 49.065 1.00 31.43 92 CYS A N 1
ATOM 730 C CA . CYS A 1 96 ? 3.874 49.194 49.978 1.00 31.07 92 CYS A CA 1
ATOM 731 C C . CYS A 1 96 ? 2.657 49.610 50.835 1.00 30.46 92 CYS A C 1
ATOM 732 O O . CYS A 1 96 ? 2.778 49.690 52.055 1.00 29.52 92 CYS A O 1
ATOM 735 N N . PRO A 1 97 ? 1.487 49.878 50.207 1.00 30.35 93 PRO A N 1
ATOM 736 C CA . PRO A 1 97 ? 0.297 50.199 51.026 1.00 29.82 93 PRO A CA 1
ATOM 737 C C . PRO A 1 97 ? -0.057 49.116 52.038 1.00 29.26 93 PRO A C 1
ATOM 738 O O . PRO A 1 97 ? -0.338 49.426 53.200 1.00 28.78 93 PRO A O 1
ATOM 742 N N . LYS A 1 98 ? -0.040 47.857 51.611 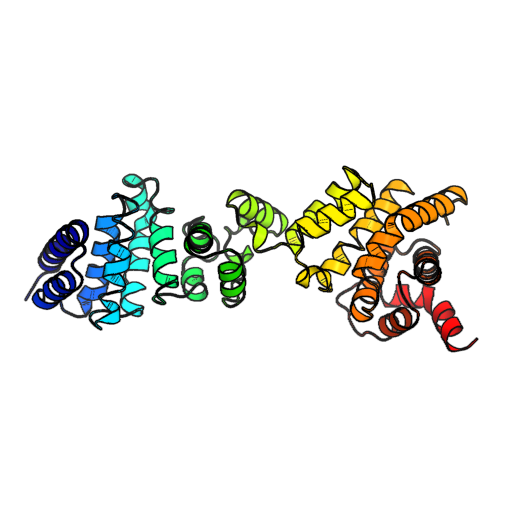1.00 29.02 94 LYS A N 1
ATOM 743 C CA . LYS A 1 98 ? -0.357 46.756 52.518 1.00 28.60 94 LYS A CA 1
ATOM 744 C C . LYS A 1 98 ? 0.668 46.650 53.642 1.00 28.19 94 LYS A C 1
ATOM 745 O O . LYS A 1 98 ? 0.300 46.466 54.795 1.00 27.86 94 LYS A O 1
ATOM 751 N N . LEU A 1 99 ? 1.950 46.770 53.294 1.00 27.73 95 LEU A N 1
ATOM 752 C CA . LEU A 1 99 ? 3.044 46.626 54.273 1.00 27.42 95 LEU A CA 1
ATOM 753 C C . LEU A 1 99 ? 3.059 47.756 55.299 1.00 27.55 95 LEU A C 1
ATOM 754 O O . LEU A 1 99 ? 3.379 47.547 56.472 1.00 26.69 95 LEU A O 1
ATOM 759 N N . GLU A 1 100 ? 2.708 48.950 54.840 1.00 28.12 96 GLU A N 1
ATOM 760 C CA . GLU A 1 100 ? 2.678 50.149 55.676 1.00 29.27 96 GLU A CA 1
ATOM 761 C C . GLU A 1 100 ? 1.688 50.036 56.842 1.00 29.66 96 GLU A C 1
ATOM 762 O O . GLU A 1 100 ? 1.934 50.574 57.932 1.00 29.43 96 GLU A O 1
ATOM 768 N N . VAL A 1 101 ? 0.585 49.325 56.607 1.00 30.14 97 VAL A N 1
ATOM 769 C CA . VAL A 1 101 ? -0.397 49.025 57.654 1.00 30.69 97 VAL A CA 1
ATOM 770 C C . VAL A 1 101 ? 0.287 48.427 58.897 1.00 30.66 97 VAL A C 1
ATOM 771 O O . VAL A 1 101 ? 0.026 48.856 60.027 1.00 31.07 97 VAL A O 1
ATOM 775 N N . ASP A 1 102 ? 1.179 47.466 58.677 1.00 30.03 98 ASP A N 1
ATOM 776 C CA . ASP A 1 102 ? 1.849 46.764 59.768 1.00 29.74 98 ASP A CA 1
ATOM 777 C C . ASP A 1 102 ? 3.280 47.270 60.026 1.00 28.72 98 ASP A C 1
ATOM 778 O O . ASP A 1 102 ? 3.846 47.030 61.094 1.00 28.66 98 ASP A O 1
ATOM 783 N N . ILE A 1 103 ? 3.852 47.966 59.043 1.00 27.38 99 ILE A N 1
ATOM 784 C CA . ILE A 1 103 ? 5.207 48.538 59.142 1.00 26.14 99 ILE A CA 1
ATOM 785 C C . ILE A 1 103 ? 5.170 50.044 58.791 1.00 25.53 99 ILE A C 1
ATOM 786 O O . ILE A 1 103 ? 5.492 50.425 57.665 1.00 25.61 99 ILE A O 1
ATOM 791 N N . PRO A 1 104 ? 4.771 50.909 59.753 1.00 24.98 100 PRO A N 1
ATOM 792 C CA . PRO A 1 104 ? 4.571 52.343 59.453 1.00 24.13 100 PRO A CA 1
ATOM 793 C C . PRO A 1 104 ? 5.749 53.068 58.791 1.00 23.69 100 PRO A C 1
ATOM 794 O O . PRO A 1 104 ? 5.526 54.024 58.033 1.00 23.56 100 PRO A O 1
ATOM 798 N N . LEU A 1 105 ? 6.976 52.627 59.066 1.00 22.87 101 LEU A N 1
ATOM 799 C CA . LEU A 1 105 ? 8.161 53.253 58.483 1.00 22.71 101 LEU A CA 1
ATOM 800 C C . LEU A 1 105 ? 8.669 52.530 57.233 1.00 21.97 101 LEU A C 1
ATOM 801 O O . LEU A 1 105 ? 9.843 52.639 56.880 1.00 21.46 101 LEU A O 1
ATOM 806 N N . VAL A 1 106 ? 7.776 51.818 56.551 1.00 21.89 102 VAL A N 1
ATOM 807 C CA . VAL A 1 106 ? 8.188 50.921 55.474 1.00 21.58 102 VAL A CA 1
ATOM 808 C C . VAL A 1 106 ? 8.929 51.655 54.354 1.00 20.69 102 VAL A C 1
ATOM 809 O O . VAL A 1 106 ? 9.910 51.128 53.813 1.00 20.69 102 VAL A O 1
ATOM 813 N N . LYS A 1 107 ? 8.486 52.867 54.029 1.00 20.26 103 LYS A N 1
ATOM 814 C CA . LYS A 1 107 ? 9.130 53.659 52.963 1.00 20.31 103 LYS A CA 1
ATOM 815 C C . LYS A 1 107 ? 10.588 53.980 53.287 1.00 19.58 103 LYS A C 1
ATOM 816 O O . LYS A 1 107 ? 11.468 53.818 52.440 1.00 19.88 103 LYS A O 1
ATOM 822 N N . SER A 1 108 ? 10.834 54.435 54.509 1.00 19.51 104 SER A N 1
ATOM 823 C CA A SER A 1 108 ? 12.186 54.703 55.000 0.50 19.66 104 SER A CA 1
ATOM 824 C CA B SER A 1 108 ? 12.199 54.712 54.942 0.50 19.42 104 SER A CA 1
ATOM 825 C C . SER A 1 108 ? 13.030 53.424 54.952 1.00 19.57 104 SER A C 1
ATOM 826 O O . SER A 1 108 ? 14.188 53.439 54.546 1.00 19.45 104 SER A O 1
ATOM 831 N N . TYR A 1 109 ? 12.426 52.307 55.371 1.00 19.78 105 TYR A N 1
ATOM 832 C CA . TYR A 1 109 ? 13.098 51.000 55.363 1.00 20.31 105 TYR A CA 1
ATOM 833 C C . TYR A 1 109 ? 13.397 50.486 53.948 1.00 20.42 105 TYR A C 1
ATOM 834 O O . TYR A 1 109 ? 14.505 50.024 53.662 1.00 19.69 105 TYR A O 1
ATOM 843 N N . LEU A 1 110 ? 12.405 50.571 53.071 1.00 20.31 106 LEU A N 1
ATOM 844 C CA . LEU A 1 110 ? 12.604 50.242 51.666 1.00 20.66 106 LEU A CA 1
ATOM 845 C C . LEU A 1 110 ? 13.686 51.107 51.041 1.00 20.10 106 LEU A C 1
ATOM 846 O O . LEU A 1 110 ? 14.434 50.640 50.188 1.00 19.47 106 LEU A O 1
ATOM 851 N N . ALA A 1 111 ? 13.759 52.364 51.480 1.00 19.71 107 ALA A N 1
ATOM 852 C CA . ALA A 1 111 ? 14.772 53.296 50.993 1.00 19.72 107 ALA A CA 1
ATOM 853 C C . ALA A 1 111 ? 16.178 52.825 51.361 1.00 19.63 107 ALA A C 1
ATOM 854 O O . ALA A 1 111 ? 17.121 53.054 50.608 1.00 19.12 107 ALA A O 1
ATOM 856 N N . GLN A 1 112 ? 16.308 52.183 52.525 1.00 20.37 108 GLN A N 1
ATOM 857 C CA . GLN A 1 112 ? 17.576 51.555 52.932 1.00 21.23 108 GLN A CA 1
ATOM 858 C C . GLN A 1 112 ? 18.005 50.444 51.969 1.00 20.83 108 GLN A C 1
ATOM 859 O O . GLN A 1 112 ? 19.175 50.372 51.601 1.00 20.86 108 GLN A O 1
ATOM 865 N N . PHE A 1 113 ? 17.060 49.587 51.571 1.00 20.81 109 PHE A N 1
ATOM 866 C CA . PHE A 1 113 ? 17.332 48.514 50.603 1.00 20.19 109 PHE A CA 1
ATOM 867 C C . PHE A 1 113 ? 17.716 49.052 49.222 1.00 20.14 109 PHE A C 1
ATOM 868 O O . PHE A 1 113 ? 18.656 48.563 48.587 1.00 19.55 109 PHE A O 1
ATOM 876 N N . ALA A 1 114 ? 16.978 50.057 48.756 1.00 20.13 110 ALA A N 1
ATOM 877 C CA . ALA A 1 114 ? 17.269 50.697 47.479 1.00 19.89 110 ALA A CA 1
ATOM 878 C C . ALA A 1 114 ? 18.669 51.316 47.453 1.00 19.66 110 ALA A C 1
ATOM 879 O O . ALA A 1 114 ? 19.405 51.128 46.484 1.00 19.86 110 ALA A O 1
ATOM 881 N N . ALA A 1 115 ? 19.017 52.054 48.511 1.00 19.77 111 ALA A N 1
ATOM 882 C CA . ALA A 1 115 ? 20.336 52.702 48.633 1.00 19.86 111 ALA A CA 1
ATOM 883 C C . ALA A 1 115 ? 21.461 51.685 48.592 1.00 20.09 111 ALA A C 1
ATOM 884 O O . ALA A 1 115 ? 22.405 51.826 47.821 1.00 20.43 111 ALA A O 1
ATOM 886 N N . ARG A 1 116 ? 21.332 50.636 49.393 1.00 20.56 112 ARG A N 1
ATOM 887 C CA . ARG A 1 116 ? 22.352 49.596 49.429 1.00 20.82 112 ARG A CA 1
ATOM 888 C C . ARG A 1 116 ? 22.454 48.814 48.120 1.00 20.30 112 ARG A C 1
ATOM 889 O O . ARG A 1 116 ? 23.554 48.415 47.730 1.00 19.74 112 ARG A O 1
ATOM 897 N N . ALA A 1 117 ? 21.332 48.627 47.428 1.00 19.57 113 ALA A N 1
ATOM 898 C CA . ALA A 1 117 ? 21.360 47.911 46.144 1.00 19.84 113 ALA A CA 1
ATOM 899 C C . ALA A 1 117 ? 22.058 48.733 45.072 1.00 20.01 113 ALA A C 1
ATOM 900 O O . ALA A 1 117 ? 22.732 48.183 44.202 1.00 20.27 113 ALA A O 1
ATOM 902 N N . ILE A 1 118 ? 21.883 50.053 45.134 1.00 20.76 114 ILE A N 1
ATOM 903 C CA . ILE A 1 118 ? 22.507 50.971 44.186 1.00 20.57 114 ILE A CA 1
ATOM 904 C C . ILE A 1 118 ? 24.010 50.955 44.433 1.00 21.62 114 ILE A C 1
ATOM 905 O O . ILE A 1 118 ? 24.806 50.835 43.486 1.00 20.99 114 ILE A O 1
ATOM 910 N N . ILE A 1 119 ? 24.380 51.044 45.710 1.00 22.47 115 ILE A N 1
ATOM 911 C CA . ILE A 1 119 ? 25.780 51.030 46.106 1.00 23.26 115 ILE A CA 1
ATOM 912 C C . ILE A 1 119 ? 26.455 49.741 45.632 1.00 23.66 115 ILE A C 1
ATOM 913 O O . ILE A 1 119 ? 27.576 49.796 45.130 1.00 23.95 115 ILE A O 1
ATOM 918 N N . SER A 1 120 ? 25.759 48.608 45.763 1.00 23.66 116 SER A N 1
ATOM 919 C CA A SER A 1 120 ? 26.298 47.322 45.314 0.50 23.86 116 SER A CA 1
ATOM 920 C CA B SER A 1 120 ? 26.268 47.307 45.322 0.50 23.89 116 SER A CA 1
ATOM 921 C C . SER A 1 120 ? 26.072 47.043 43.820 1.00 24.18 116 SER A C 1
ATOM 922 O O . SER A 1 120 ? 26.360 45.940 43.336 1.00 24.26 116 SER A O 1
ATOM 927 N N . GLU A 1 121 ? 25.572 48.039 43.085 1.00 24.35 117 GLU A N 1
ATOM 928 C CA . GLU A 1 121 ? 25.423 47.956 41.630 1.00 24.92 117 GLU A CA 1
ATOM 929 C C . GLU A 1 121 ? 24.314 47.027 41.125 1.00 24.12 117 GLU A C 1
ATOM 930 O O . GLU A 1 121 ? 24.375 46.555 39.993 1.00 23.82 117 GLU A O 1
ATOM 936 N N . LEU A 1 122 ? 23.313 46.767 41.963 1.00 23.09 118 LEU A N 1
ATOM 937 C CA . LEU A 1 122 ? 22.178 45.901 41.621 1.00 21.83 118 LEU A CA 1
ATOM 938 C C . LEU A 1 122 ? 21.068 46.624 40.858 1.00 21.42 118 LEU A C 1
ATOM 939 O O . LEU A 1 122 ? 20.246 46.003 40.161 1.00 20.96 118 LEU A O 1
ATOM 944 N N . VAL A 1 123 ? 21.030 47.942 41.028 1.00 20.39 119 VAL A N 1
ATOM 945 C CA . VAL A 1 123 ? 20.058 48.804 40.368 1.00 19.44 119 VAL A CA 1
ATOM 946 C C . VAL A 1 123 ? 20.684 50.188 40.311 1.00 18.66 119 VAL A C 1
ATOM 947 O O . VAL A 1 123 ? 21.502 50.526 41.156 1.00 17.72 119 VAL A O 1
ATOM 951 N N . SER A 1 124 ? 20.331 50.967 39.289 1.00 18.58 120 SER A N 1
ATOM 952 C CA . SER A 1 124 ? 20.848 52.322 39.142 1.00 18.61 120 SER A CA 1
ATOM 953 C C . SER A 1 124 ? 19.844 53.354 39.655 1.00 18.64 120 SER A C 1
ATOM 954 O O . SER A 1 124 ? 18.674 53.035 39.835 1.00 18.57 120 SER A O 1
ATOM 957 N N . ILE A 1 125 ? 20.297 54.587 39.887 1.00 18.61 121 ILE A N 1
ATOM 958 C CA . ILE A 1 125 ? 19.362 55.693 40.191 1.00 18.84 121 ILE A CA 1
ATOM 959 C C . ILE A 1 125 ? 18.385 55.915 39.038 1.00 18.52 121 ILE A C 1
ATOM 960 O O . ILE A 1 125 ? 17.166 56.058 39.267 1.00 17.86 121 ILE A O 1
ATOM 965 N N . SER A 1 126 ? 18.911 55.942 37.810 1.00 17.66 122 SER A N 1
ATOM 966 C CA . SER A 1 126 ? 18.066 56.153 36.635 1.00 18.59 122 SER A CA 1
ATOM 967 C C . SER A 1 126 ? 16.973 55.069 36.508 1.00 18.45 122 SER A C 1
ATOM 968 O O . SER A 1 126 ? 15.825 55.383 36.186 1.00 18.91 122 SER A O 1
ATOM 971 N N . GLU A 1 127 ? 17.325 53.813 36.781 1.00 18.11 123 GLU A N 1
ATOM 972 C CA . GLU A 1 127 ? 16.328 52.721 36.824 1.00 18.69 123 GLU A CA 1
ATOM 973 C C . GLU A 1 127 ? 15.315 52.918 37.960 1.00 18.51 123 GLU A C 1
ATOM 974 O O . GLU A 1 127 ? 14.104 52.808 37.758 1.00 19.21 123 GLU A O 1
ATOM 980 N N . LEU A 1 128 ? 15.813 53.227 39.154 1.00 18.55 124 LEU A N 1
ATOM 981 C CA . LEU A 1 128 ? 14.939 53.434 40.304 1.00 18.06 124 LEU A CA 1
ATOM 982 C C . LEU A 1 128 ? 13.906 54.545 40.070 1.00 18.39 124 LEU A C 1
ATOM 983 O O . LEU A 1 128 ? 12.743 54.438 40.504 1.00 18.14 124 LEU A O 1
ATOM 988 N N . ALA A 1 129 ? 14.328 55.583 39.356 1.00 17.70 125 ALA A N 1
ATOM 989 C CA . ALA A 1 129 ? 13.463 56.700 39.003 1.00 18.36 125 ALA A CA 1
ATOM 990 C C . ALA A 1 129 ? 12.265 56.307 38.150 1.00 18.54 125 ALA A C 1
ATOM 991 O O . ALA A 1 129 ? 11.233 56.973 38.207 1.00 19.63 125 ALA A O 1
ATOM 993 N N . GLN A 1 130 ? 12.397 55.241 37.362 1.00 18.49 126 GLN A N 1
ATOM 994 C CA . GLN A 1 130 ? 11.356 54.850 36.411 1.00 18.50 126 GLN A CA 1
ATOM 995 C C . GLN A 1 130 ? 9.998 54.511 37.054 1.00 18.14 126 GLN A C 1
ATOM 996 O O . GLN A 1 130 ? 9.010 55.175 36.744 1.00 19.17 126 GLN A O 1
ATOM 1002 N N . PRO A 1 131 ? 9.932 53.478 37.931 1.00 17.97 127 PRO A N 1
ATOM 1003 C CA . PRO A 1 131 ? 8.647 53.167 38.574 1.00 17.50 127 PRO A CA 1
ATOM 1004 C C . PRO A 1 131 ? 8.216 54.193 39.618 1.00 17.52 127 PRO A C 1
ATOM 1005 O O . PRO A 1 131 ? 7.082 54.141 40.100 1.00 17.48 127 PRO A O 1
ATOM 1009 N N . LEU A 1 132 ? 9.110 55.121 39.965 1.00 18.05 128 LEU A N 1
ATOM 1010 C CA . LEU A 1 132 ? 8.823 56.138 40.983 1.00 17.73 128 LEU A CA 1
ATOM 1011 C C . LEU A 1 132 ? 8.524 57.542 40.441 1.00 18.16 128 LEU A C 1
ATOM 1012 O O . LEU A 1 132 ? 8.239 58.462 41.224 1.00 17.35 128 LEU A O 1
ATOM 1017 N N . GLU A 1 133 ? 8.557 57.707 39.123 1.00 19.22 129 GLU A N 1
ATOM 1018 C CA . GLU A 1 133 ? 8.362 59.030 38.506 1.00 20.97 129 GLU A CA 1
ATOM 1019 C C . GLU A 1 133 ? 7.000 59.619 38.883 1.00 21.09 129 GLU A C 1
ATOM 1020 O O . GLU A 1 133 ? 6.049 58.885 39.116 1.00 21.41 129 GLU A O 1
ATOM 1026 N N . SER A 1 134 ? 6.913 60.949 38.931 1.00 21.52 130 SER A N 1
ATOM 1027 C CA . SER A 1 134 ? 5.658 61.646 39.235 1.00 21.22 130 SER A CA 1
ATOM 1028 C C . SER A 1 134 ? 5.113 61.310 40.625 1.00 20.67 130 SER A C 1
ATOM 1029 O O . SER A 1 134 ? 3.902 61.239 40.820 1.00 20.28 130 SER A O 1
ATOM 1032 N N . GLY A 1 135 ? 6.008 61.080 41.582 1.00 19.90 131 GLY A N 1
ATOM 1033 C CA . GLY A 1 135 ? 5.607 60.892 42.981 1.00 19.32 131 GLY A CA 1
ATOM 1034 C C . GLY A 1 135 ? 4.958 59.570 43.349 1.00 18.48 131 GLY A C 1
ATOM 1035 O O . GLY A 1 135 ? 4.193 59.494 44.312 1.00 17.90 131 GLY A O 1
ATOM 1036 N N . THR A 1 136 ? 5.263 58.517 42.605 1.00 17.99 132 THR A N 1
ATOM 1037 C CA . THR A 1 136 ? 4.768 57.205 42.975 1.00 17.93 132 THR A CA 1
ATOM 1038 C C . THR A 1 136 ? 5.496 56.790 44.243 1.00 18.51 132 THR A C 1
ATOM 1039 O O . THR A 1 136 ? 6.724 56.868 44.343 1.00 17.69 132 THR A O 1
ATOM 1043 N N . HIS A 1 137 ? 4.706 56.385 45.225 1.00 18.22 133 HIS A N 1
ATOM 1044 C CA . HIS A 1 137 ? 5.223 56.019 46.544 1.00 19.06 133 HIS A CA 1
ATOM 1045 C C . HIS A 1 137 ? 5.760 57.063 47.518 1.00 18.99 133 HIS A C 1
ATOM 1046 O O . HIS A 1 137 ? 6.713 56.783 48.226 1.00 18.77 133 HIS A O 1
ATOM 1053 N N . PHE A 1 138 ? 5.347 58.327 47.456 1.00 19.34 134 PHE A N 1
ATOM 1054 C CA . PHE A 1 138 ? 6.266 59.446 47.364 1.00 18.58 134 PHE A CA 1
ATOM 1055 C C . PHE A 1 138 ? 6.193 59.544 48.918 1.00 18.29 134 PHE A C 1
ATOM 1056 O O . PHE A 1 138 ? 5.134 59.225 49.486 1.00 18.65 134 PHE A O 1
ATOM 1064 N N . PRO A 1 139 ? 7.269 59.943 49.628 1.00 17.69 135 PRO A N 1
ATOM 1065 C CA . PRO A 1 139 ? 8.571 60.462 49.216 1.00 17.60 135 PRO A CA 1
ATOM 1066 C C . PRO A 1 139 ? 9.668 59.406 49.076 1.00 17.28 135 PRO A C 1
ATOM 1067 O O . PRO A 1 139 ? 10.847 59.753 49.171 1.00 17.25 135 PRO A O 1
ATOM 1071 N N . LEU A 1 140 ? 9.293 58.151 48.823 1.00 16.94 136 LEU A N 1
ATOM 1072 C CA . LEU A 1 140 ? 10.287 57.058 48.694 1.00 16.76 136 LEU A CA 1
ATOM 1073 C C . LEU A 1 140 ? 11.558 57.403 47.907 1.00 16.34 136 LEU A C 1
ATOM 1074 O O . LEU A 1 140 ? 12.650 57.184 48.411 1.00 16.89 136 LEU A O 1
ATOM 1079 N N . PHE A 1 141 ? 11.418 57.920 46.685 1.00 16.01 137 PHE A N 1
ATOM 1080 C CA . PHE A 1 141 ? 12.586 58.222 45.858 1.00 15.68 137 PHE A CA 1
ATOM 1081 C C . PHE A 1 141 ? 13.535 59.175 46.591 1.00 15.80 137 PHE A C 1
ATOM 1082 O O . PHE A 1 141 ? 14.744 58.967 46.605 1.00 15.19 137 PHE A O 1
ATOM 1090 N N . LEU A 1 142 ? 12.977 60.203 47.221 1.00 16.42 138 LEU A N 1
ATOM 1091 C CA . LEU A 1 142 ? 13.786 61.161 47.982 1.00 16.94 138 LEU A CA 1
ATOM 1092 C C . LEU A 1 142 ? 14.427 60.530 49.207 1.00 16.76 138 LEU A C 1
ATOM 1093 O O . LEU A 1 142 ? 15.533 60.891 49.576 1.00 16.21 138 LEU A O 1
ATOM 1098 N N . LEU A 1 143 ? 13.737 59.583 49.833 1.00 17.27 139 LEU A N 1
ATOM 1099 C CA . LEU A 1 143 ? 14.318 58.888 50.994 1.00 17.55 139 LEU A CA 1
ATOM 1100 C C . LEU A 1 143 ? 15.488 57.989 50.575 1.00 17.64 139 LEU A C 1
ATOM 1101 O O . LEU A 1 143 ? 16.467 57.860 51.329 1.00 17.95 139 LEU A O 1
ATOM 1106 N N . CYS A 1 144 ? 15.401 57.381 49.383 1.00 17.64 140 CYS A N 1
ATOM 1107 C CA A CYS A 1 144 ? 16.533 56.636 48.824 0.50 16.82 140 CYS A CA 1
ATOM 1108 C CA B CYS A 1 144 ? 16.541 56.638 48.831 0.50 17.69 140 CYS A CA 1
ATOM 1109 C C . CYS A 1 144 ? 17.737 57.564 48.712 1.00 17.47 140 CYS A C 1
ATOM 1110 O O . CYS A 1 144 ? 18.838 57.194 49.083 1.00 17.53 140 CYS A O 1
ATOM 1115 N N . LEU A 1 145 ? 17.508 58.779 48.206 1.00 17.81 141 LEU A N 1
ATOM 1116 C CA . LEU A 1 145 ? 18.587 59.769 48.081 1.00 18.82 141 LEU A CA 1
ATOM 1117 C C . LEU A 1 145 ? 19.164 60.152 49.443 1.00 19.39 141 LEU A C 1
ATOM 1118 O O . LEU A 1 145 ? 20.381 60.277 49.589 1.00 20.48 141 LEU A O 1
ATOM 1123 N N . GLN A 1 146 ? 18.287 60.330 50.427 1.00 20.18 142 GLN A N 1
ATOM 1124 C CA . GLN A 1 146 ? 18.686 60.576 51.816 1.00 21.02 142 GLN A CA 1
ATOM 1125 C C . GLN A 1 146 ? 19.643 59.503 52.322 1.00 21.01 142 GLN A C 1
ATOM 1126 O O . GLN A 1 146 ? 20.674 59.811 52.916 1.00 20.82 142 GLN A O 1
ATOM 1132 N N . GLN A 1 147 ? 19.264 58.246 52.107 1.00 20.92 143 GLN A N 1
ATOM 1133 C CA . GLN A 1 147 ? 20.063 57.121 52.543 1.00 21.23 143 GLN A CA 1
ATOM 1134 C C . GLN A 1 147 ? 21.384 57.041 51.785 1.00 21.37 143 GLN A C 1
ATOM 1135 O O . GLN A 1 147 ? 22.416 56.757 52.390 1.00 21.55 143 GLN A O 1
ATOM 1141 N N . LEU A 1 148 ? 21.357 57.309 50.479 1.00 20.85 144 LEU A N 1
ATOM 1142 C CA . LEU A 1 148 ? 22.589 57.327 49.696 1.00 21.50 144 LEU A CA 1
ATOM 1143 C C . LEU A 1 148 ? 23.588 58.345 50.264 1.00 21.91 144 LEU A C 1
ATOM 1144 O O . LEU A 1 148 ? 24.752 58.011 50.494 1.00 21.70 144 LEU A O 1
ATOM 1149 N N . ALA A 1 149 ? 23.115 59.561 50.527 1.00 22.67 145 ALA A N 1
ATOM 1150 C CA . ALA A 1 149 ? 23.957 60.634 51.070 1.00 23.82 145 ALA A CA 1
ATOM 1151 C C . ALA A 1 149 ? 24.536 60.222 52.409 1.00 24.81 145 ALA A C 1
ATOM 1152 O O . ALA A 1 149 ? 25.705 60.475 52.697 1.00 25.33 145 ALA A O 1
ATOM 1154 N N . LYS A 1 150 ? 23.709 59.580 53.222 1.00 25.76 146 LYS A N 1
ATOM 1155 C CA . LYS A 1 150 ? 24.119 59.167 54.556 1.00 27.69 146 LYS A CA 1
ATOM 1156 C C . LYS A 1 150 ? 25.147 58.031 54.541 1.00 28.01 146 LYS A C 1
ATOM 1157 O O . LYS A 1 150 ? 26.123 58.055 55.305 1.00 27.88 146 LYS A O 1
ATOM 1163 N N . LEU A 1 151 ? 24.929 57.043 53.675 1.00 28.47 147 LEU A N 1
ATOM 1164 C CA . LEU A 1 151 ? 25.819 55.887 53.593 1.00 28.96 147 LEU A CA 1
ATOM 1165 C C . LEU A 1 151 ? 27.123 56.205 52.847 1.00 29.21 147 LEU A C 1
ATOM 1166 O O . LEU A 1 151 ? 28.177 55.643 53.170 1.00 29.45 147 LEU A O 1
ATOM 1171 N N . GLN A 1 152 ? 27.046 57.095 51.857 1.00 28.93 148 GLN A N 1
ATOM 1172 C CA . GLN A 1 152 ? 28.213 57.560 51.121 1.00 29.40 148 GLN A CA 1
ATOM 1173 C C . GLN A 1 152 ? 28.524 59.013 51.523 1.00 29.31 148 GLN A C 1
ATOM 1174 O O . GLN A 1 152 ? 28.912 59.263 52.663 1.00 30.06 148 GLN A O 1
ATOM 1180 N N . ASP A 1 153 ? 28.361 59.958 50.599 1.00 29.34 149 ASP A N 1
ATOM 1181 C CA . ASP A 1 153 ? 28.487 61.396 50.898 1.00 29.15 149 ASP A CA 1
ATOM 1182 C C . ASP A 1 153 ? 27.769 62.239 49.854 1.00 28.76 149 ASP A C 1
ATOM 1183 O O . ASP A 1 153 ? 27.341 61.727 48.814 1.00 28.36 149 ASP A O 1
ATOM 1188 N N . ARG A 1 154 ? 27.663 63.541 50.126 1.00 28.59 150 ARG A N 1
ATOM 1189 C CA . ARG A 1 154 ? 26.943 64.465 49.252 1.00 28.33 150 ARG A CA 1
ATOM 1190 C C . ARG A 1 154 ? 27.633 64.658 47.907 1.00 27.86 150 ARG A C 1
ATOM 1191 O O . ARG A 1 154 ? 26.961 64.822 46.894 1.00 27.61 150 ARG A O 1
ATOM 1199 N N . GLU A 1 155 ? 28.967 64.640 47.896 1.00 27.04 151 GLU A N 1
ATOM 1200 C CA . GLU A 1 155 ? 29.733 64.746 46.643 1.00 27.45 151 GLU A CA 1
ATOM 1201 C C . GLU A 1 155 ? 29.481 63.530 45.749 1.00 26.37 151 GLU A C 1
ATOM 1202 O O . GLU A 1 155 ? 29.278 63.660 44.533 1.00 26.24 151 GLU A O 1
ATOM 1208 N N . TRP A 1 156 ? 29.504 62.353 46.368 1.00 25.87 152 TRP A N 1
ATOM 1209 C CA . TRP A 1 156 ? 29.239 61.102 45.666 1.00 25.15 152 TRP A CA 1
ATOM 1210 C C . TRP A 1 156 ? 27.816 61.122 45.104 1.00 24.50 152 TRP A C 1
ATOM 1211 O O . TRP A 1 156 ? 27.605 60.951 43.892 1.00 24.57 152 TRP A O 1
ATOM 1222 N N . LEU A 1 157 ? 26.850 61.359 45.985 1.00 24.30 153 LEU A N 1
ATOM 1223 C CA . LEU A 1 157 ? 25.438 61.442 45.583 1.00 23.87 153 LEU A CA 1
ATOM 1224 C C . LEU A 1 157 ? 25.183 62.515 44.540 1.00 23.62 153 LEU A C 1
ATOM 1225 O O . LEU A 1 157 ? 24.506 62.256 43.566 1.00 23.08 153 LEU A O 1
ATOM 1230 N N . THR A 1 158 ? 25.738 63.714 44.737 1.00 24.33 154 THR A N 1
ATOM 1231 C CA . THR A 1 158 ? 25.594 64.794 43.747 1.00 24.79 154 THR A CA 1
ATOM 1232 C C . THR A 1 158 ? 26.050 64.359 42.350 1.00 24.57 154 THR A C 1
ATOM 1233 O O . THR A 1 158 ? 25.323 64.541 41.374 1.00 24.35 154 THR A O 1
ATOM 1237 N N . GLU A 1 159 ? 27.241 63.771 42.243 1.00 25.16 155 GLU A N 1
ATOM 1238 C CA . GLU A 1 159 ? 27.702 63.323 40.922 1.00 24.69 155 GLU A CA 1
ATOM 1239 C C . GLU A 1 159 ? 26.903 62.125 40.389 1.00 23.68 155 GLU A C 1
ATOM 1240 O O . GLU A 1 159 ? 26.545 62.107 39.216 1.00 23.87 155 GLU A O 1
ATOM 1246 N N . LEU A 1 160 ? 26.577 61.153 41.236 1.00 22.73 156 LEU A N 1
ATOM 1247 C CA . LEU A 1 160 ? 25.721 60.050 40.771 1.00 22.30 156 LEU A CA 1
ATOM 1248 C C . LEU A 1 160 ? 24.369 60.570 40.279 1.00 21.91 156 LEU A C 1
ATOM 1249 O O . LEU A 1 160 ? 23.910 60.177 39.203 1.00 21.33 156 LEU A O 1
ATOM 1254 N N . PHE A 1 161 ? 23.760 61.485 41.039 1.00 21.82 157 PHE A N 1
ATOM 1255 C CA . PHE A 1 161 ? 22.483 62.077 40.603 1.00 21.83 157 PHE A CA 1
ATOM 1256 C C . PHE A 1 161 ? 22.643 62.814 39.282 1.00 21.71 157 PHE A C 1
ATOM 1257 O O . PHE A 1 161 ? 21.787 62.709 38.404 1.00 20.96 157 PHE A O 1
ATOM 1265 N N . GLN A 1 162 ? 23.759 63.533 39.135 1.00 22.49 158 GLN A N 1
ATOM 1266 C CA A GLN A 1 162 ? 24.098 64.195 37.873 0.50 22.57 158 GLN A CA 1
ATOM 1267 C CA B GLN A 1 162 ? 24.087 64.200 37.877 0.50 22.74 158 GLN A CA 1
ATOM 1268 C C . GLN A 1 162 ? 24.226 63.162 36.754 1.00 22.45 158 GLN A C 1
ATOM 1269 O O . GLN A 1 162 ? 23.650 63.322 35.675 1.00 21.64 158 GLN A O 1
ATOM 1280 N N . GLN A 1 163 ? 24.978 62.090 37.014 1.00 22.59 159 GLN A N 1
ATOM 1281 C CA . GLN A 1 163 ? 25.155 61.017 36.023 1.00 22.89 159 GLN A CA 1
ATOM 1282 C C . GLN A 1 163 ? 23.849 60.337 35.596 1.00 22.34 159 GLN A C 1
ATOM 1283 O O . GLN A 1 163 ? 23.728 59.877 34.458 1.00 22.20 159 GLN A O 1
ATOM 1289 N N . SER A 1 164 ? 22.890 60.261 36.519 1.00 22.42 160 SER A N 1
ATOM 1290 C CA . SER A 1 164 ? 21.610 59.588 36.279 1.00 22.01 160 SER A CA 1
ATOM 1291 C C . SER A 1 164 ? 20.760 60.323 35.259 1.00 22.04 160 SER A C 1
ATOM 1292 O O . SER A 1 164 ? 19.886 59.723 34.603 1.00 21.43 160 SER A O 1
ATOM 1295 N N . LYS A 1 165 ? 21.004 61.629 35.141 1.00 21.84 161 LYS A N 1
ATOM 1296 C CA . LYS A 1 165 ? 20.233 62.499 34.248 1.00 22.24 161 LYS A CA 1
ATOM 1297 C C . LYS A 1 165 ? 18.744 62.549 34.609 1.00 21.63 161 LYS A C 1
ATOM 1298 O O . LYS A 1 165 ? 17.926 63.033 33.828 1.00 21.38 161 LYS A O 1
ATOM 1304 N N . VAL A 1 166 ? 18.403 62.066 35.806 1.00 20.58 162 VAL A N 1
ATOM 1305 C CA . VAL A 1 166 ? 17.039 62.190 36.330 1.00 20.12 162 VAL A CA 1
ATOM 1306 C C . VAL A 1 166 ? 16.643 63.669 36.505 1.00 20.09 162 VAL A C 1
ATOM 1307 O O . VAL A 1 166 ? 17.428 64.491 37.002 1.00 19.62 162 VAL A O 1
ATOM 1311 N N . ASN A 1 167 ? 15.433 63.992 36.055 1.00 19.43 163 ASN A N 1
ATOM 1312 C CA . ASN A 1 167 ? 14.851 65.311 36.265 1.00 19.53 163 ASN A CA 1
ATOM 1313 C C . ASN A 1 167 ? 14.117 65.300 37.599 1.00 18.81 163 ASN A C 1
ATOM 1314 O O . ASN A 1 167 ? 13.047 64.700 37.722 1.00 18.96 163 ASN A O 1
ATOM 1319 N N . MET A 1 168 ? 14.698 65.944 38.603 1.00 18.55 164 MET A N 1
ATOM 1320 C CA . MET A 1 168 ? 14.158 65.891 39.954 1.00 18.82 164 MET A CA 1
ATOM 1321 C C . MET A 1 168 ? 12.707 66.377 40.050 1.00 19.00 164 MET A C 1
ATOM 1322 O O . MET A 1 168 ? 11.912 65.776 40.768 1.00 18.29 164 MET A O 1
ATOM 1327 N N . GLN A 1 169 ? 12.383 67.464 39.349 1.00 18.92 165 GLN A N 1
ATOM 1328 C CA . GLN A 1 169 ? 11.030 68.017 39.398 1.00 19.88 165 GLN A CA 1
ATOM 1329 C C . GLN A 1 169 ? 10.007 66.992 38.923 1.00 19.79 165 GLN A C 1
ATOM 1330 O O . GLN A 1 169 ? 8.927 66.877 39.503 1.00 19.74 165 GLN A O 1
ATOM 1336 N N . LYS A 1 170 ? 10.360 66.239 37.881 1.00 19.61 166 LYS A N 1
ATOM 1337 C CA . LYS A 1 170 ? 9.493 65.180 37.366 1.00 20.44 166 LYS A CA 1
ATOM 1338 C C . LYS A 1 170 ? 9.252 64.004 38.328 1.00 20.06 166 LYS A C 1
ATOM 1339 O O . LYS A 1 170 ? 8.381 63.167 38.070 1.00 20.91 166 LYS A O 1
ATOM 1345 N N . MET A 1 171 ? 10.023 63.940 39.415 1.00 19.86 167 MET A N 1
ATOM 1346 C CA . MET A 1 171 ? 9.927 62.860 40.419 1.00 19.39 167 MET A CA 1
ATOM 1347 C C . MET A 1 171 ? 8.918 63.198 41.526 1.00 19.58 167 MET A C 1
ATOM 1348 O O . MET A 1 171 ? 8.560 62.349 42.351 1.00 19.36 167 MET A O 1
ATOM 1353 N N . LEU A 1 172 ? 8.473 64.448 41.533 1.00 19.38 168 LEU A N 1
ATOM 1354 C CA . LEU A 1 172 ? 7.547 64.935 42.549 1.00 19.70 168 LEU A CA 1
ATOM 1355 C C . LEU A 1 172 ? 6.121 64.634 42.121 1.00 19.55 168 LEU A C 1
ATOM 1356 O O . LEU A 1 172 ? 5.865 64.451 40.923 1.00 20.34 168 LEU A O 1
ATOM 1361 N N . PRO A 1 173 ? 5.179 64.587 43.084 1.00 19.85 169 PRO A N 1
ATOM 1362 C CA . PRO A 1 173 ? 3.775 64.490 42.701 1.00 20.18 169 PRO A CA 1
ATOM 1363 C C . PRO A 1 173 ? 3.441 65.649 41.763 1.00 20.71 169 PRO A C 1
ATOM 1364 O O . PRO A 1 173 ? 4.034 66.727 41.884 1.00 20.21 169 PRO A O 1
ATOM 1368 N N . GLU A 1 174 ? 2.524 65.423 40.831 1.00 21.90 170 GLU A N 1
ATOM 1369 C CA . GLU A 1 174 ? 2.197 66.423 39.819 1.00 23.58 170 GLU A CA 1
ATOM 1370 C C . GLU A 1 174 ? 1.867 67.802 40.392 1.00 22.99 170 GLU A C 1
ATOM 1371 O O . GLU A 1 174 ? 2.347 68.820 39.898 1.00 22.96 170 GLU A O 1
ATOM 1377 N N . ILE A 1 175 ? 1.077 67.844 41.453 1.00 23.11 171 ILE A N 1
ATOM 1378 C CA . ILE A 1 175 ? 0.671 69.138 42.023 1.00 23.51 171 ILE A CA 1
ATOM 1379 C C . ILE A 1 175 ? 1.830 69.905 42.676 1.00 22.94 171 ILE A C 1
ATOM 1380 O O . ILE A 1 175 ? 1.710 71.111 42.935 1.00 22.24 171 ILE A O 1
ATOM 1385 N N . ASP A 1 176 ? 2.939 69.197 42.933 1.00 22.70 172 ASP A N 1
ATOM 1386 C CA . ASP A 1 176 ? 4.157 69.768 43.537 1.00 22.93 172 ASP A CA 1
ATOM 1387 C C . ASP A 1 176 ? 5.198 70.161 42.489 1.00 22.98 172 ASP A C 1
ATOM 1388 O O . ASP A 1 176 ? 6.250 70.700 42.829 1.00 22.49 172 ASP A O 1
ATOM 1393 N N . GLN A 1 177 ? 4.920 69.856 41.224 1.00 23.04 173 GLN A N 1
ATOM 1394 C CA . GLN A 1 177 ? 5.907 70.039 40.163 1.00 23.11 173 GLN A CA 1
ATOM 1395 C C . GLN A 1 177 ? 6.093 71.497 39.756 1.00 23.22 173 GLN A C 1
ATOM 1396 O O . GLN A 1 177 ? 5.518 71.978 38.772 1.00 23.12 173 GLN A O 1
ATOM 1402 N N . ASN A 1 178 ? 6.923 72.176 40.538 1.00 22.72 174 ASN A N 1
ATOM 1403 C CA . ASN A 1 178 ? 7.235 73.583 40.356 1.00 22.79 174 ASN A CA 1
ATOM 1404 C C . ASN A 1 178 ? 8.567 73.832 41.064 1.00 23.32 174 ASN A C 1
ATOM 1405 O O . ASN A 1 178 ? 8.833 73.218 42.105 1.00 23.23 174 ASN A O 1
ATOM 1410 N N . LYS A 1 179 ? 9.409 74.705 40.502 1.00 23.64 175 LYS A N 1
ATOM 1411 C CA . LYS A 1 179 ? 10.751 74.913 41.059 1.00 24.73 175 LYS A CA 1
ATOM 1412 C C . LYS A 1 179 ? 10.751 75.391 42.511 1.00 24.30 175 LYS A C 1
ATOM 1413 O O . LYS A 1 179 ? 11.572 74.941 43.303 1.00 24.20 175 LYS A O 1
ATOM 1419 N N . ASP A 1 180 ? 9.826 76.285 42.861 1.00 23.95 176 ASP A N 1
ATOM 1420 C CA . ASP A 1 180 ? 9.765 76.812 44.218 1.00 24.02 176 ASP A CA 1
ATOM 1421 C C . ASP A 1 180 ? 9.310 75.757 45.222 1.00 22.95 176 ASP A C 1
ATOM 1422 O O . ASP A 1 180 ? 9.902 75.615 46.277 1.00 22.49 176 ASP A O 1
ATOM 1427 N N . ARG A 1 181 ? 8.256 75.025 44.878 1.00 22.51 177 ARG A N 1
ATOM 1428 C CA . ARG A 1 181 ? 7.808 73.890 45.682 1.00 22.21 177 ARG A CA 1
ATOM 1429 C C . ARG A 1 181 ? 8.895 72.802 45.780 1.00 21.74 177 ARG A C 1
ATOM 1430 O O . ARG A 1 181 ? 9.116 72.257 46.854 1.00 21.79 177 ARG A O 1
ATOM 1438 N N . MET A 1 182 ? 9.568 72.502 44.667 1.00 21.41 178 MET A N 1
ATOM 1439 C CA . MET A 1 182 ? 10.675 71.538 44.678 1.00 20.79 178 MET A CA 1
ATOM 1440 C C . MET A 1 182 ? 11.698 71.890 45.740 1.00 21.11 178 MET A C 1
ATOM 1441 O O . MET A 1 182 ? 12.105 71.032 46.508 1.00 20.95 178 MET A O 1
ATOM 1446 N N . LEU A 1 183 ? 12.120 73.157 45.772 1.00 21.53 179 LEU A N 1
ATOM 1447 C CA . LEU A 1 183 ? 13.080 73.602 46.765 1.00 22.09 179 LEU A CA 1
ATOM 1448 C C . LEU A 1 183 ? 12.566 73.439 48.195 1.00 21.84 179 LEU A C 1
ATOM 1449 O O . LEU A 1 183 ? 13.334 73.055 49.080 1.00 21.58 179 LEU A O 1
ATOM 1454 N N . GLU A 1 184 ? 11.277 73.710 48.417 1.00 21.71 180 GLU A N 1
ATOM 1455 C CA . GLU A 1 184 ? 10.680 73.517 49.737 1.00 22.56 180 GLU A CA 1
ATOM 1456 C C . GLU A 1 184 ? 10.791 72.047 50.152 1.00 21.66 180 GLU A C 1
ATOM 1457 O O . GLU A 1 184 ? 11.247 71.742 51.252 1.00 21.76 180 GLU A O 1
ATOM 1463 N N . ILE A 1 185 ? 10.386 71.149 49.254 1.00 21.21 181 ILE A N 1
ATOM 1464 C CA . ILE A 1 185 ? 10.389 69.710 49.543 1.00 21.13 181 ILE A CA 1
ATOM 1465 C C . ILE A 1 185 ? 11.821 69.204 49.821 1.00 21.01 181 ILE A C 1
ATOM 1466 O O . ILE A 1 185 ? 12.065 68.563 50.841 1.00 21.06 181 ILE A O 1
ATOM 1471 N N . LEU A 1 186 ? 12.753 69.535 48.938 1.00 21.08 182 LEU A N 1
ATOM 1472 C CA . LEU A 1 186 ? 14.147 69.088 49.086 1.00 22.42 182 LEU A CA 1
ATOM 1473 C C . LEU A 1 186 ? 14.765 69.592 50.377 1.00 22.85 182 LEU A C 1
ATOM 1474 O O . LEU A 1 186 ? 15.457 68.855 51.064 1.00 22.23 182 LEU A O 1
ATOM 1479 N N . GLU A 1 187 ? 14.501 70.847 50.722 1.00 24.30 183 GLU A N 1
ATOM 1480 C CA . GLU A 1 187 ? 15.068 71.390 51.949 1.00 25.53 183 GLU A CA 1
ATOM 1481 C C . GLU A 1 187 ? 14.553 70.617 53.159 1.00 25.21 183 GLU A C 1
ATOM 1482 O O . GLU A 1 187 ? 15.315 70.335 54.082 1.00 25.49 183 GLU A O 1
ATOM 1488 N N . GLY A 1 188 ? 13.269 70.264 53.136 1.00 25.0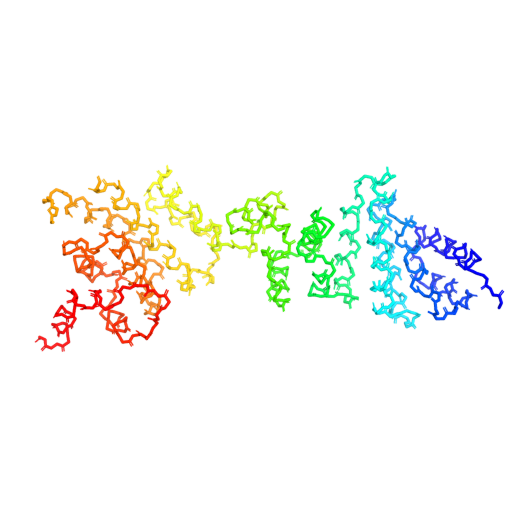5 184 GLY A N 1
ATOM 1489 C CA . GLY A 1 188 ? 12.653 69.487 54.212 1.00 24.89 184 GLY A CA 1
ATOM 1490 C C . GLY A 1 188 ? 13.182 68.061 54.370 1.00 24.78 184 GLY A C 1
ATOM 1491 O O . GLY A 1 188 ? 13.113 67.490 55.464 1.00 25.09 184 GLY A O 1
ATOM 1492 N N . LYS A 1 189 ? 13.702 67.491 53.285 1.00 23.86 185 LYS A N 1
ATOM 1493 C CA . LYS A 1 189 ? 14.287 66.151 53.298 1.00 24.11 185 LYS A CA 1
ATOM 1494 C C . LYS A 1 189 ? 15.798 66.191 53.529 1.00 23.96 185 LYS A C 1
ATOM 1495 O O . LYS A 1 189 ? 16.437 65.142 53.647 1.00 24.25 185 LYS A O 1
ATOM 1501 N N . GLY A 1 190 ? 16.366 67.396 53.581 1.00 24.11 186 GLY A N 1
ATOM 1502 C CA . GLY A 1 190 ? 17.818 67.576 53.738 1.00 23.09 186 GLY A CA 1
ATOM 1503 C C . GLY A 1 190 ? 18.569 67.288 52.452 1.00 23.00 186 GLY A C 1
ATOM 1504 O O . GLY A 1 190 ? 19.675 66.733 52.476 1.00 22.85 186 GLY A O 1
ATOM 1505 N N . LEU A 1 191 ? 17.961 67.663 51.326 1.00 22.28 187 LEU A N 1
ATOM 1506 C CA . LEU A 1 191 ? 18.496 67.373 50.001 1.00 22.14 187 LEU A CA 1
ATOM 1507 C C . LEU A 1 191 ? 18.748 68.632 49.155 1.00 22.48 187 LEU A C 1
ATOM 1508 O O . LEU A 1 191 ? 19.007 68.534 47.965 1.00 22.00 187 LEU A O 1
ATOM 1513 N N . SER A 1 192 ? 18.684 69.798 49.795 1.00 22.82 188 SER A N 1
ATOM 1514 C CA . SER A 1 192 ? 18.884 71.101 49.143 1.00 23.98 188 SER A CA 1
ATOM 1515 C C . SER A 1 192 ? 20.198 71.222 48.411 1.00 23.41 188 SER A C 1
ATOM 1516 O O . SER A 1 192 ? 20.293 71.949 47.401 1.00 23.49 188 SER A O 1
ATOM 1519 N N . PHE A 1 193 ? 21.209 70.537 48.948 1.00 22.69 189 PHE A N 1
ATOM 1520 C CA . PHE A 1 193 ? 22.550 70.503 48.366 1.00 22.88 189 PHE A CA 1
ATOM 1521 C C . PHE A 1 193 ? 22.584 70.040 46.914 1.00 22.34 189 PHE A C 1
ATOM 1522 O O . PHE A 1 193 ? 23.540 70.332 46.200 1.00 22.24 189 PHE A O 1
ATOM 1530 N N . LEU A 1 194 ? 21.558 69.308 46.481 1.00 21.64 190 LEU A N 1
ATOM 1531 C CA . LEU A 1 194 ? 21.476 68.879 45.087 1.00 21.50 190 LEU A CA 1
ATOM 1532 C C . LEU A 1 194 ? 21.175 70.027 44.112 1.00 21.70 190 LEU A C 1
ATOM 1533 O O . LEU A 1 194 ? 21.493 69.931 42.922 1.00 21.85 190 LEU A O 1
ATOM 1538 N N . PHE A 1 195 ? 20.573 71.108 44.609 1.00 21.28 191 PHE A N 1
ATOM 1539 C CA . PHE A 1 195 ? 20.211 72.244 43.751 1.00 21.37 191 PHE A CA 1
ATOM 1540 C C . PHE A 1 195 ? 20.712 73.566 44.333 1.00 20.96 191 PHE A C 1
ATOM 1541 O O . PHE A 1 195 ? 19.912 74.425 44.731 1.00 20.83 191 PHE A O 1
ATOM 1549 N N . PRO A 1 196 ? 22.044 73.723 44.432 1.00 20.95 192 PRO A N 1
ATOM 1550 C CA . PRO A 1 196 ? 22.550 74.938 45.091 1.00 20.90 192 PRO A CA 1
ATOM 1551 C C . PRO A 1 196 ? 22.269 76.246 44.351 1.00 20.98 192 PRO A C 1
ATOM 1552 O O . PRO A 1 196 ? 22.123 77.279 45.009 1.00 20.82 192 PRO A O 1
ATOM 1556 N N . LEU A 1 197 ? 22.187 76.222 43.019 1.00 20.69 193 LEU A N 1
ATOM 1557 C CA . LEU A 1 197 ? 21.910 77.460 42.293 1.00 21.47 193 LEU A CA 1
ATOM 1558 C C . LEU A 1 197 ? 20.437 77.846 42.382 1.00 22.09 193 LEU A C 1
ATOM 1559 O O . LEU A 1 197 ? 20.104 79.025 42.462 1.00 21.85 193 LEU A O 1
ATOM 1564 N N . LEU A 1 198 ? 19.555 76.851 42.387 1.00 22.69 194 LEU A N 1
ATOM 1565 C CA . LEU A 1 198 ? 18.139 77.111 42.644 1.00 23.63 194 LEU A CA 1
ATOM 1566 C C . LEU A 1 198 ? 17.911 77.703 44.041 1.00 24.17 194 LEU A C 1
ATOM 1567 O O . LEU A 1 198 ? 17.109 78.633 44.208 1.00 23.78 194 LEU A O 1
ATOM 1572 N N . LYS A 1 199 ? 18.620 77.168 45.032 1.00 24.59 195 LYS A N 1
ATOM 1573 C CA . LYS A 1 199 ? 18.559 77.691 46.390 1.00 25.37 195 LYS A CA 1
ATOM 1574 C C . LYS A 1 199 ? 19.135 79.113 46.481 1.00 25.66 195 LYS A C 1
ATOM 1575 O O . LYS A 1 199 ? 18.618 79.957 47.221 1.00 25.27 195 LYS A O 1
ATOM 1581 N N . LEU A 1 200 ? 20.212 79.352 45.736 1.00 25.54 196 LEU A N 1
ATOM 1582 C CA . LEU A 1 200 ? 20.840 80.671 45.655 1.00 25.75 196 LEU A CA 1
ATOM 1583 C C . LEU A 1 200 ? 19.855 81.680 45.111 1.00 26.23 196 LEU A C 1
ATOM 1584 O O . LEU A 1 200 ? 19.686 82.742 45.703 1.00 26.35 196 LEU A O 1
ATOM 1589 N N . GLU A 1 201 ? 19.199 81.330 44.003 1.00 27.23 197 GLU A N 1
ATOM 1590 C CA . GLU A 1 201 ? 18.224 82.206 43.340 1.00 29.38 197 GLU A CA 1
ATOM 1591 C C . GLU A 1 201 ? 17.092 82.618 44.276 1.00 29.52 197 GLU A C 1
ATOM 1592 O O . GLU A 1 201 ? 16.610 83.755 44.231 1.00 29.96 197 GLU A O 1
ATOM 1598 N N . LYS A 1 202 ? 16.668 81.694 45.129 1.00 30.25 198 LYS A N 1
ATOM 1599 C CA . LYS A 1 202 ? 15.560 81.974 46.036 1.00 30.61 198 LYS A CA 1
ATOM 1600 C C . LYS A 1 202 ? 15.979 82.720 47.305 1.00 29.89 198 LYS A C 1
ATOM 1601 O O . LYS A 1 202 ? 15.164 83.423 47.903 1.00 29.62 198 LYS A O 1
ATOM 1607 N N . GLU A 1 203 ? 17.251 82.606 47.688 1.00 28.95 199 GLU A N 1
ATOM 1608 C CA . GLU A 1 203 ? 17.700 83.125 48.982 1.00 28.82 199 GLU A CA 1
ATOM 1609 C C . GLU A 1 203 ? 18.627 84.337 48.965 1.00 26.96 199 GLU A C 1
ATOM 1610 O O . GLU A 1 203 ? 18.626 85.101 49.930 1.00 26.55 199 GLU A O 1
ATOM 1616 N N . LEU A 1 204 ? 19.402 84.527 47.891 1.00 24.96 200 LEU A N 1
ATOM 1617 C CA . LEU A 1 204 ? 20.455 85.553 47.901 1.00 23.87 200 LEU A CA 1
ATOM 1618 C C . LEU A 1 204 ? 19.958 86.990 48.132 1.00 23.52 200 LEU A C 1
ATOM 1619 O O . LEU A 1 204 ? 20.528 87.702 48.954 1.00 22.87 200 LEU A O 1
ATOM 1624 N N . LEU A 1 205 ? 18.911 87.414 47.419 1.00 23.04 201 LEU A N 1
ATOM 1625 C CA . LEU A 1 205 ? 18.373 88.755 47.631 1.00 23.02 201 LEU A CA 1
ATOM 1626 C C . LEU A 1 205 ? 17.894 88.912 49.079 1.00 23.50 201 LEU A C 1
ATOM 1627 O O . LEU A 1 205 ? 18.203 89.909 49.726 1.00 23.13 201 LEU A O 1
ATOM 1632 N N . LYS A 1 206 ? 17.153 87.924 49.589 1.00 24.14 202 LYS A N 1
ATOM 1633 C CA . LYS A 1 206 ? 16.746 87.929 51.011 1.00 24.91 202 LYS A CA 1
ATOM 1634 C C . LYS A 1 206 ? 17.936 88.107 51.954 1.00 24.52 202 LYS A C 1
ATOM 1635 O O . LYS A 1 206 ? 17.843 88.842 52.941 1.00 24.94 202 LYS A O 1
ATOM 1641 N N . GLN A 1 207 ? 19.042 87.430 51.652 1.00 24.27 203 GLN A N 1
ATOM 1642 C CA . GLN A 1 207 ? 20.236 87.481 52.494 1.00 24.27 203 GLN A CA 1
ATOM 1643 C C . GLN A 1 207 ? 20.900 88.848 52.462 1.00 23.60 203 GLN A C 1
ATOM 1644 O O . GLN A 1 207 ? 21.364 89.344 53.488 1.00 23.44 203 GLN A O 1
ATOM 1650 N N . ILE A 1 208 ? 20.942 89.457 51.280 1.00 23.40 204 ILE A N 1
ATOM 1651 C CA . ILE A 1 208 ? 21.515 90.799 51.117 1.00 23.03 204 ILE A CA 1
ATOM 1652 C C . ILE A 1 208 ? 20.711 91.814 51.929 1.00 22.97 204 ILE A C 1
ATOM 1653 O O . ILE A 1 208 ? 21.283 92.674 52.614 1.00 22.99 204 ILE A O 1
ATOM 1658 N N . LYS A 1 209 ? 19.389 91.701 51.865 1.00 22.92 205 LYS A N 1
ATOM 1659 C CA . LYS A 1 209 ? 18.501 92.596 52.599 1.00 23.70 205 LYS A CA 1
ATOM 1660 C C . LYS A 1 209 ? 18.684 92.448 54.116 1.00 24.37 205 LYS A C 1
ATOM 1661 O O . LYS A 1 209 ? 18.726 93.444 54.835 1.00 24.37 205 LYS A O 1
ATOM 1667 N N . LEU A 1 210 ? 18.785 91.199 54.571 1.00 24.87 206 LEU A N 1
ATOM 1668 C CA . LEU A 1 210 ? 19.037 90.838 55.971 1.00 26.43 206 LEU A CA 1
ATOM 1669 C C . LEU A 1 210 ? 20.268 91.535 56.568 1.00 25.81 206 LEU A C 1
ATOM 1670 O O . LEU A 1 210 ? 20.218 92.079 57.673 1.00 26.37 206 LEU A O 1
ATOM 1675 N N . ASP A 1 211 ? 21.376 91.487 55.836 1.00 24.87 207 ASP A N 1
ATOM 1676 C CA . ASP A 1 211 ? 22.605 92.159 56.221 1.00 24.36 207 ASP A CA 1
ATOM 1677 C C . ASP A 1 211 ? 23.406 92.513 54.953 1.00 23.97 207 ASP A C 1
ATOM 1678 O O . ASP A 1 211 ? 24.146 91.669 54.426 1.00 22.99 207 ASP A O 1
ATOM 1683 N N . PRO A 1 212 ? 23.220 93.749 54.436 1.00 23.81 208 PRO A N 1
ATOM 1684 C CA . PRO A 1 212 ? 23.902 94.209 53.207 1.00 24.13 208 PRO A CA 1
ATOM 1685 C C . PRO A 1 212 ? 25.393 94.535 53.342 1.00 24.00 208 PRO A C 1
ATOM 1686 O O . PRO A 1 212 ? 26.006 95.015 52.380 1.00 24.08 208 PRO A O 1
ATOM 1690 N N . SER A 1 213 ? 25.974 94.276 54.507 1.00 23.91 209 SER A N 1
ATOM 1691 C CA . SER A 1 213 ? 27.415 94.456 54.678 1.00 24.16 209 SER A CA 1
ATOM 1692 C C . SER A 1 213 ? 28.166 93.642 53.612 1.00 24.08 209 SER A C 1
ATOM 1693 O O . SER A 1 213 ? 27.924 92.452 53.473 1.00 23.88 209 SER A O 1
ATOM 1696 N N . PRO A 1 214 ? 29.041 94.299 52.826 1.00 24.77 210 PRO A N 1
ATOM 1697 C CA . PRO A 1 214 ? 29.816 93.585 51.800 1.00 24.83 210 PRO A CA 1
ATOM 1698 C C . PRO A 1 214 ? 30.554 92.350 52.334 1.00 25.22 210 PRO A C 1
ATOM 1699 O O . PRO A 1 214 ? 30.558 91.317 51.667 1.00 24.96 210 PRO A O 1
ATOM 1703 N N . GLN A 1 215 ? 31.134 92.449 53.534 1.00 25.37 211 GLN A N 1
ATOM 1704 C CA . GLN A 1 215 ? 31.865 91.326 54.148 1.00 25.83 211 GLN A CA 1
ATOM 1705 C C . GLN A 1 215 ? 30.949 90.129 54.425 1.00 24.91 211 GLN A C 1
ATOM 1706 O O . GLN A 1 215 ? 31.298 88.997 54.109 1.00 24.75 211 GLN A O 1
ATOM 1712 N N . THR A 1 216 ? 29.775 90.387 55.005 1.00 24.16 212 THR A N 1
ATOM 1713 C CA . THR A 1 216 ? 28.792 89.337 55.278 1.00 23.90 212 THR A CA 1
ATOM 1714 C C . THR A 1 216 ? 28.332 88.648 53.994 1.00 23.88 212 THR A C 1
ATOM 1715 O O . THR A 1 216 ? 28.264 87.411 53.935 1.00 23.97 212 THR A O 1
ATOM 1719 N N . ILE A 1 217 ? 28.019 89.442 52.974 1.00 23.73 213 ILE A N 1
ATOM 1720 C CA . ILE A 1 217 ? 27.517 88.893 51.705 1.00 24.28 213 ILE A CA 1
ATOM 1721 C C . ILE A 1 217 ? 28.559 87.952 51.107 1.00 24.52 213 ILE A C 1
ATOM 1722 O O . ILE A 1 217 ? 28.242 86.830 50.707 1.00 24.04 213 ILE A O 1
ATOM 1727 N N . TYR A 1 218 ? 29.802 88.416 51.067 1.00 25.42 214 TYR A N 1
ATOM 1728 C CA . TYR A 1 218 ? 30.894 87.626 50.538 1.00 26.02 214 TYR A CA 1
ATOM 1729 C C . TYR A 1 218 ? 31.061 86.314 51.317 1.00 26.33 214 TYR A C 1
ATOM 1730 O O . TYR A 1 218 ? 31.087 85.238 50.720 1.00 25.78 214 TYR A O 1
ATOM 1739 N N . LYS A 1 219 ? 31.122 86.409 52.649 1.00 27.00 215 LYS A N 1
ATOM 1740 C CA . LYS A 1 219 ? 31.244 85.215 53.510 1.00 27.27 215 LYS A CA 1
ATOM 1741 C C . LYS A 1 219 ? 30.062 84.261 53.356 1.00 27.66 215 LYS A C 1
ATOM 1742 O O . LYS A 1 219 ? 30.234 83.046 53.377 1.00 27.76 215 LYS A O 1
ATOM 1748 N N . TRP A 1 220 ? 28.861 84.796 53.171 1.00 28.35 216 TRP A N 1
ATOM 1749 C CA . TRP A 1 220 ? 27.708 83.936 52.945 1.00 28.90 216 TRP A CA 1
ATOM 1750 C C . TRP A 1 220 ? 27.875 83.118 51.656 1.00 29.13 216 TRP A C 1
ATOM 1751 O O . TRP A 1 220 ? 27.572 81.914 51.624 1.00 28.89 216 TRP A O 1
ATOM 1762 N N . ILE A 1 221 ? 28.355 83.771 50.600 1.00 28.84 217 ILE A N 1
ATOM 1763 C CA . ILE A 1 221 ? 28.605 83.096 49.324 1.00 29.46 217 ILE A CA 1
ATOM 1764 C C . ILE A 1 221 ? 29.692 82.025 49.498 1.00 30.03 217 ILE A C 1
ATOM 1765 O O . ILE A 1 221 ? 29.505 80.879 49.081 1.00 30.02 217 ILE A O 1
ATOM 1770 N N . LYS A 1 222 ? 30.798 82.401 50.144 1.00 30.81 218 LYS A N 1
ATOM 1771 C CA . LYS A 1 222 ? 31.896 81.470 50.457 1.00 31.98 218 LYS A CA 1
ATOM 1772 C C . LYS A 1 222 ? 31.402 80.224 51.197 1.00 32.16 218 LYS A C 1
ATOM 1773 O O . LYS A 1 222 ? 31.844 79.102 50.907 1.00 32.39 218 LYS A O 1
ATOM 1779 N N . ASP A 1 223 ? 30.489 80.435 52.149 1.00 32.06 219 ASP A N 1
ATOM 1780 C CA . ASP A 1 223 ? 29.895 79.365 52.951 1.00 32.00 219 ASP A CA 1
ATOM 1781 C C . ASP A 1 223 ? 28.889 78.484 52.224 1.00 31.76 219 ASP A C 1
ATOM 1782 O O . ASP A 1 223 ? 28.753 77.307 52.556 1.00 32.02 219 ASP A O 1
ATOM 1787 N N . ASN A 1 224 ? 28.169 79.044 51.258 1.00 30.84 220 ASN A N 1
ATOM 1788 C CA . ASN A 1 224 ? 27.037 78.339 50.655 1.00 30.58 220 ASN A CA 1
ATOM 1789 C C . ASN A 1 224 ? 27.230 77.880 49.209 1.00 29.39 220 ASN A C 1
ATOM 1790 O O . ASN A 1 224 ? 26.432 77.099 48.695 1.00 29.78 220 ASN A O 1
ATOM 1795 N N . ILE A 1 225 ? 28.274 78.385 48.556 1.00 28.13 221 ILE A N 1
ATOM 1796 C CA . ILE A 1 225 ? 28.517 78.080 47.149 1.00 26.58 221 ILE A CA 1
ATOM 1797 C C . ILE A 1 225 ? 29.961 77.584 46.994 1.00 25.65 221 ILE A C 1
ATOM 1798 O O . ILE A 1 225 ? 30.888 78.181 47.523 1.00 25.34 221 ILE A O 1
ATOM 1803 N N . SER A 1 226 ? 30.126 76.476 46.282 1.00 24.43 222 SER A N 1
ATOM 1804 C CA . SER A 1 226 ? 31.441 75.875 46.042 1.00 24.24 222 SER A CA 1
ATOM 1805 C C . SER A 1 226 ? 32.341 76.780 45.200 1.00 23.80 222 SER A C 1
ATOM 1806 O O . SER A 1 226 ? 31.840 77.577 44.393 1.00 23.23 222 SER A O 1
ATOM 1809 N N . PRO A 1 227 ? 33.671 76.658 45.375 1.00 23.72 223 PRO A N 1
ATOM 1810 C CA . PRO A 1 227 ? 34.599 77.360 44.480 1.00 23.09 223 PRO A CA 1
ATOM 1811 C C . PRO A 1 227 ? 34.354 77.089 42.998 1.00 23.01 223 PRO A C 1
ATOM 1812 O O . PRO A 1 227 ? 34.536 78.004 42.178 1.00 22.93 223 PRO A O 1
ATOM 1816 N N . LYS A 1 228 ? 33.937 75.865 42.650 1.00 22.52 224 LYS A N 1
ATOM 1817 C CA . LYS A 1 228 ? 33.639 75.540 41.254 1.00 22.47 224 LYS A CA 1
ATOM 1818 C C . LYS A 1 228 ? 32.411 76.295 40.744 1.00 22.12 224 LYS A C 1
ATOM 1819 O O . LYS A 1 228 ? 32.406 76.789 39.605 1.00 22.03 224 LYS A O 1
ATOM 1825 N N . LEU A 1 229 ? 31.365 76.357 41.563 1.00 21.85 225 LEU A N 1
ATOM 1826 C CA . LEU A 1 229 ? 30.190 77.157 41.199 1.00 22.82 225 LEU A CA 1
ATOM 1827 C C . LEU A 1 229 ? 30.450 78.673 41.164 1.00 23.15 225 LEU A C 1
ATOM 1828 O O . LEU A 1 229 ? 29.769 79.399 40.431 1.00 23.74 225 LEU A O 1
ATOM 1833 N N . HIS A 1 230 ? 31.434 79.147 41.932 1.00 23.58 226 HIS A N 1
ATOM 1834 C CA . HIS A 1 230 ? 31.872 80.554 41.848 1.00 23.77 226 HIS A CA 1
ATOM 1835 C C . HIS A 1 230 ? 32.276 80.954 40.419 1.00 23.85 226 HIS A C 1
ATOM 1836 O O . HIS A 1 230 ? 32.185 82.122 40.057 1.00 24.01 226 HIS A O 1
ATOM 1843 N N . VAL A 1 231 ? 32.714 79.987 39.612 1.00 24.15 227 VAL A N 1
ATOM 1844 C CA . VAL A 1 231 ? 33.106 80.261 38.209 1.00 24.41 227 VAL A CA 1
ATOM 1845 C C . VAL A 1 231 ? 32.081 79.745 37.197 1.00 24.31 227 VAL A C 1
ATOM 1846 O O . VAL A 1 231 ? 32.383 79.578 36.020 1.00 24.24 227 VAL A O 1
ATOM 1850 N N . ASP A 1 232 ? 30.863 79.510 37.679 1.00 24.37 228 ASP A N 1
ATOM 1851 C CA . ASP A 1 232 ? 29.760 79.045 36.854 1.00 24.62 228 ASP A CA 1
ATOM 1852 C C . ASP A 1 232 ? 28.966 80.265 36.392 1.00 24.83 228 ASP A C 1
ATOM 1853 O O . ASP A 1 232 ? 28.622 81.130 37.207 1.00 23.54 228 ASP A O 1
ATOM 1858 N N . LYS A 1 233 ? 28.683 80.325 35.088 1.00 25.29 229 LYS A N 1
ATOM 1859 C CA . LYS A 1 233 ? 27.891 81.411 34.490 1.00 26.37 229 LYS A CA 1
ATOM 1860 C C . LYS A 1 233 ? 26.512 81.629 35.123 1.00 25.52 229 LYS A C 1
ATOM 1861 O O . LYS A 1 233 ? 26.086 82.774 35.281 1.00 26.12 229 LYS A O 1
ATOM 1867 N N . GLY A 1 234 ? 25.825 80.546 35.485 1.00 24.64 230 GLY A N 1
ATOM 1868 C CA . GLY A 1 234 ? 24.525 80.631 36.166 1.00 24.03 230 GLY A CA 1
ATOM 1869 C C . GLY A 1 234 ? 24.625 81.290 37.537 1.00 23.29 230 GLY A C 1
ATOM 1870 O O . GLY A 1 234 ? 23.739 82.058 37.935 1.00 22.84 230 GLY A O 1
ATOM 1871 N N . PHE A 1 235 ? 25.719 81.013 38.250 1.00 22.49 231 PHE A N 1
ATOM 1872 C CA . PHE A 1 235 ? 25.969 81.627 39.551 1.00 22.09 231 PHE A CA 1
ATOM 1873 C C . PHE A 1 235 ? 26.131 83.134 39.374 1.00 21.87 231 PHE A C 1
ATOM 1874 O O . PHE A 1 235 ? 25.540 83.931 40.120 1.00 21.15 231 PHE A O 1
ATOM 1882 N N . VAL A 1 236 ? 26.949 83.510 38.391 1.00 21.14 232 VAL A N 1
ATOM 1883 C CA . VAL A 1 236 ? 27.187 84.921 38.121 1.00 21.37 232 VAL A CA 1
ATOM 1884 C C . VAL A 1 236 ? 25.881 85.663 37.785 1.00 21.26 232 VAL A C 1
ATOM 1885 O O . VAL A 1 236 ? 25.649 86.771 38.285 1.00 20.99 232 VAL A O 1
ATOM 1889 N N . ASN A 1 237 ? 25.033 85.042 36.963 1.00 21.42 233 ASN A N 1
ATOM 1890 C CA . ASN A 1 237 ? 23.730 85.616 36.615 1.00 21.44 233 ASN A CA 1
ATOM 1891 C C . ASN A 1 237 ? 22.902 85.944 37.844 1.00 20.95 233 ASN A C 1
ATOM 1892 O O . ASN A 1 237 ? 22.356 87.053 37.956 1.00 20.70 233 ASN A O 1
ATOM 1897 N N . ILE A 1 238 ? 22.804 84.976 38.754 1.00 20.39 234 ILE A N 1
ATOM 1898 C CA . ILE A 1 238 ? 22.064 85.141 39.995 1.00 19.94 234 ILE A CA 1
ATOM 1899 C C . ILE A 1 238 ? 22.718 86.180 40.897 1.00 19.64 234 ILE A C 1
ATOM 1900 O O . ILE A 1 238 ? 22.028 87.047 41.435 1.00 19.69 234 ILE A O 1
ATOM 1905 N N . LEU A 1 239 ? 24.034 86.078 41.075 1.00 19.23 235 LEU A N 1
ATOM 1906 C CA . LEU A 1 239 ? 24.786 87.046 41.890 1.00 19.10 235 LEU A CA 1
ATOM 1907 C C . LEU A 1 239 ? 24.506 88.492 41.457 1.00 19.14 235 LEU A C 1
ATOM 1908 O O . LEU A 1 239 ? 24.095 89.331 42.276 1.00 19.11 235 LEU A O 1
ATOM 1913 N N . MET A 1 240 ? 24.743 88.769 40.171 1.00 18.63 236 MET A N 1
ATOM 1914 C CA A MET A 1 240 ? 24.567 90.113 39.622 0.50 18.30 236 MET A CA 1
ATOM 1915 C CA B MET A 1 240 ? 24.573 90.121 39.623 0.50 18.50 236 MET A CA 1
ATOM 1916 C C . MET A 1 240 ? 23.113 90.567 39.669 1.00 18.23 236 MET A C 1
ATOM 1917 O O . MET A 1 240 ? 22.819 91.705 40.044 1.00 17.57 236 MET A O 1
ATOM 1926 N N . THR A 1 241 ? 22.206 89.668 39.296 1.00 18.13 237 THR A N 1
ATOM 1927 C CA . THR A 1 241 ? 20.766 89.956 39.324 1.00 18.13 237 THR A CA 1
ATOM 1928 C C . THR A 1 241 ? 20.320 90.350 40.734 1.00 18.36 237 THR A C 1
ATOM 1929 O O . THR A 1 241 ? 19.562 91.315 40.928 1.00 18.14 237 THR A O 1
ATOM 1933 N N . SER A 1 242 ? 20.794 89.608 41.724 1.00 18.40 238 SER A N 1
ATOM 1934 C CA . SER A 1 242 ? 20.443 89.915 43.112 1.00 18.81 238 SER A CA 1
ATOM 1935 C C . SER A 1 242 ? 20.940 91.286 43.569 1.00 19.04 238 SER A C 1
ATOM 1936 O O . SER A 1 242 ? 20.180 92.039 44.184 1.00 18.85 238 SER A O 1
ATOM 1939 N N . PHE A 1 243 ? 22.197 91.618 43.271 1.00 18.99 239 PHE A N 1
ATOM 1940 C CA . PHE A 1 243 ? 22.739 92.948 43.594 1.00 19.43 239 PHE A CA 1
ATOM 1941 C C . PHE A 1 243 ? 21.942 94.067 42.934 1.00 19.07 239 PHE A C 1
ATOM 1942 O O . PHE A 1 243 ? 21.614 95.077 43.568 1.00 19.06 239 PHE A O 1
ATOM 1950 N N . LEU A 1 244 ? 21.650 93.887 41.644 1.00 18.53 240 LEU A N 1
ATOM 1951 C CA . LEU A 1 244 ? 20.908 94.872 40.875 1.00 18.38 240 LEU A CA 1
ATOM 1952 C C . LEU A 1 244 ? 19.498 95.073 41.391 1.00 18.79 240 LEU A C 1
ATOM 1953 O O . LEU A 1 244 ? 19.015 96.215 41.433 1.00 18.61 240 LEU A O 1
ATOM 1958 N N . GLN A 1 245 ? 18.837 93.968 41.752 1.00 18.53 241 GLN A N 1
ATOM 1959 C CA . GLN A 1 245 ? 17.501 94.033 42.345 1.00 19.89 241 GLN A CA 1
ATOM 1960 C C . GLN A 1 245 ? 17.530 94.791 43.662 1.00 19.88 241 GLN A C 1
ATOM 1961 O O . GLN A 1 245 ? 16.627 95.584 43.949 1.00 19.69 241 GLN A O 1
ATOM 1967 N N . TYR A 1 246 ? 18.565 94.541 44.462 1.00 20.30 242 TYR A N 1
ATOM 1968 C CA . TYR A 1 246 ? 18.731 95.248 45.729 1.00 20.57 242 TYR A CA 1
ATOM 1969 C C . TYR A 1 246 ? 18.913 96.758 45.503 1.00 20.82 242 TYR A C 1
ATOM 1970 O O . TYR A 1 246 ? 18.228 97.585 46.124 1.00 20.19 242 TYR A O 1
ATOM 1979 N N . ILE A 1 247 ? 19.855 97.102 44.627 1.00 21.85 243 ILE A N 1
ATOM 1980 C CA . ILE A 1 247 ? 20.151 98.498 44.315 1.00 22.71 243 ILE A CA 1
ATOM 1981 C C . ILE A 1 247 ? 18.882 99.236 43.865 1.00 23.78 243 ILE A C 1
ATOM 1982 O O . ILE A 1 247 ? 18.539 100.281 44.433 1.00 23.41 243 ILE A O 1
ATOM 1987 N N . SER A 1 248 ? 18.170 98.677 42.885 1.00 24.76 244 SER A N 1
ATOM 1988 C CA . SER A 1 248 ? 16.994 99.352 42.337 1.00 26.70 244 SER A CA 1
ATOM 1989 C C . SER A 1 248 ? 15.837 99.446 43.340 1.00 27.04 244 SER A C 1
ATOM 1990 O O . SER A 1 248 ? 15.103 100.423 43.333 1.00 27.22 244 SER A O 1
ATOM 1993 N N . SER A 1 249 ? 15.695 98.446 44.207 1.00 28.38 245 SER A N 1
ATOM 1994 C CA . SER A 1 249 ? 14.662 98.469 45.260 1.00 29.53 245 SER A CA 1
ATOM 1995 C C . SER A 1 249 ? 14.912 99.543 46.324 1.00 30.50 245 SER A C 1
ATOM 1996 O O . SER A 1 249 ? 13.972 100.001 46.989 1.00 30.51 245 SER A O 1
ATOM 1999 N N . GLU A 1 250 ? 16.177 99.925 46.487 1.00 31.69 246 GLU A N 1
ATOM 2000 C CA . GLU A 1 250 ? 16.569 100.956 47.446 1.00 33.41 246 GLU A CA 1
ATOM 2001 C C . GLU A 1 250 ? 16.619 102.354 46.820 1.00 34.45 246 GLU A C 1
ATOM 2002 O O . GLU A 1 250 ? 16.339 103.346 47.497 1.00 34.68 246 GLU A O 1
ATOM 2008 N N . VAL A 1 251 ? 16.971 102.419 45.535 1.00 35.75 247 VAL A N 1
ATOM 2009 C CA . VAL A 1 251 ? 17.134 103.682 44.797 1.00 37.33 247 VAL A CA 1
ATOM 2010 C C . VAL A 1 251 ? 15.794 104.183 44.238 1.00 38.66 247 VAL A C 1
ATOM 2011 O O . VAL A 1 251 ? 15.597 105.391 44.081 1.00 39.15 247 VAL A O 1
ATOM 2015 N N . ASN A 1 252 ? 14.882 103.257 43.941 1.00 39.88 248 ASN A N 1
ATOM 2016 C CA . ASN A 1 252 ? 13.542 103.614 43.455 1.00 41.43 248 ASN A CA 1
ATOM 2017 C C . ASN A 1 252 ? 12.469 103.355 44.520 1.00 41.95 248 ASN A C 1
ATOM 2018 O O . ASN A 1 252 ? 12.349 104.101 45.503 1.00 42.74 248 ASN A O 1
ATOM 2023 N N . ALA A 1 263 ? 14.214 109.584 33.448 1.00 41.17 259 ALA A N 1
ATOM 2024 C CA . ALA A 1 263 ? 15.494 110.029 33.997 1.00 41.86 259 ALA A CA 1
ATOM 2025 C C . ALA A 1 263 ? 15.389 110.393 35.488 1.00 41.70 259 ALA A C 1
ATOM 2026 O O . ALA A 1 263 ? 14.503 111.166 35.874 1.00 42.44 259 ALA A O 1
ATOM 2028 N N . PRO A 1 264 ? 16.291 109.838 36.324 1.00 41.12 260 PRO A N 1
ATOM 2029 C CA . PRO A 1 264 ? 16.260 110.002 37.779 1.00 40.58 260 PRO A CA 1
ATOM 2030 C C . PRO A 1 264 ? 16.993 111.236 38.302 1.00 40.00 260 PRO A C 1
ATOM 2031 O O . PRO A 1 264 ? 17.841 111.803 37.605 1.00 39.96 260 PRO A O 1
ATOM 2035 N N . SER A 1 265 ? 16.671 111.631 39.535 1.00 39.39 261 SER A N 1
ATOM 2036 C CA . SER A 1 265 ? 17.309 112.782 40.181 1.00 38.77 261 SER A CA 1
ATOM 2037 C C . SER A 1 265 ? 18.805 112.568 40.406 1.00 38.42 261 SER A C 1
ATOM 2038 O O . SER A 1 265 ? 19.292 111.434 40.410 1.00 37.53 261 SER A O 1
ATOM 2041 N N . LYS A 1 266 ? 19.516 113.676 40.588 1.00 38.30 262 LYS A N 1
ATOM 2042 C CA . LYS A 1 266 ? 20.938 113.675 40.908 1.00 38.58 262 LYS A CA 1
ATOM 2043 C C . LYS A 1 266 ? 21.221 112.830 42.153 1.00 37.88 262 LYS A C 1
ATOM 2044 O O . LYS A 1 266 ? 22.257 112.162 42.236 1.00 37.64 262 LYS A O 1
ATOM 2050 N N . GLU A 1 267 ? 20.278 112.865 43.097 1.00 37.17 263 GLU A N 1
ATOM 2051 C CA . GLU A 1 267 ? 20.358 112.139 44.361 1.00 37.02 263 GLU A CA 1
ATOM 2052 C C . GLU A 1 267 ? 20.249 110.630 44.165 1.00 35.58 263 GLU A C 1
ATOM 2053 O O . GLU A 1 267 ? 21.030 109.876 44.735 1.00 35.05 263 GLU A O 1
ATOM 2059 N N . GLN A 1 268 ? 19.268 110.206 43.368 1.00 34.32 264 GLN A N 1
ATOM 2060 C CA . GLN A 1 268 ? 19.096 108.797 43.014 1.00 33.66 264 GLN A CA 1
ATOM 2061 C C . GLN A 1 268 ? 20.336 108.250 42.296 1.00 31.99 264 GLN A C 1
ATOM 2062 O O . GLN A 1 268 ? 20.810 107.166 42.617 1.00 31.48 264 GLN A O 1
ATOM 2068 N N . LEU A 1 269 ? 20.874 109.027 41.361 1.00 30.53 265 LEU A N 1
ATOM 2069 C CA . LEU A 1 269 ? 22.086 108.649 40.635 1.00 29.64 265 LEU A CA 1
ATOM 2070 C C . LEU A 1 269 ? 23.298 108.492 41.556 1.00 29.31 265 LEU A C 1
ATOM 2071 O O . LEU A 1 269 ? 24.109 107.578 41.376 1.00 28.63 265 LEU A O 1
ATOM 2076 N N . GLU A 1 270 ? 23.422 109.379 42.542 1.00 28.59 266 GLU A N 1
ATOM 2077 C CA . GLU A 1 270 ? 24.540 109.299 43.472 1.00 28.51 266 GLU A CA 1
ATOM 2078 C C . GLU A 1 270 ? 24.414 108.117 44.438 1.00 27.89 266 GLU A C 1
ATOM 2079 O O . GLU A 1 270 ? 25.395 107.420 44.690 1.00 27.27 266 GLU A O 1
ATOM 2085 N N . GLN A 1 271 ? 23.210 107.904 44.974 1.00 27.69 267 GLN A N 1
ATOM 2086 C CA . GLN A 1 271 ? 22.930 106.746 45.834 1.00 27.74 267 GLN A CA 1
ATOM 2087 C C . GLN A 1 271 ? 23.266 105.446 45.115 1.00 27.37 267 GLN A C 1
ATOM 2088 O O . GLN A 1 271 ? 23.992 104.591 45.640 1.00 26.95 267 GLN A O 1
ATOM 2094 N N . GLU A 1 272 ? 22.739 105.324 43.897 1.00 26.98 268 GLU A N 1
ATOM 2095 C CA . GLU A 1 272 ? 22.994 104.188 43.019 1.00 26.40 268 GLU A CA 1
ATOM 2096 C C . GLU A 1 272 ? 24.490 103.907 42.835 1.00 25.85 268 GLU A C 1
ATOM 2097 O O . GLU A 1 272 ? 24.921 102.757 42.914 1.00 24.96 268 GLU A O 1
ATOM 2103 N N . LYS A 1 273 ? 25.269 104.962 42.596 1.00 25.55 269 LYS A N 1
ATOM 2104 C CA . LYS A 1 273 ? 26.724 104.856 42.461 1.00 25.64 269 LYS A CA 1
ATOM 2105 C C . LYS A 1 273 ? 27.374 104.433 43.785 1.00 24.92 269 LYS A C 1
ATOM 2106 O O . LYS A 1 273 ? 28.298 103.608 43.795 1.00 24.46 269 LYS A O 1
ATOM 2112 N N . GLN A 1 274 ? 26.887 104.976 44.902 1.00 24.06 270 GLN A N 1
ATOM 2113 C CA . GLN A 1 274 ? 27.482 104.632 46.203 1.00 23.91 270 GLN A CA 1
ATOM 2114 C C . GLN A 1 274 ? 27.206 103.176 46.578 1.00 23.38 270 GLN A C 1
ATOM 2115 O O . GLN A 1 274 ? 28.092 102.475 47.063 1.00 23.08 270 GLN A O 1
ATOM 2121 N N . LEU A 1 275 ? 25.988 102.721 46.308 1.00 23.48 271 LEU A N 1
ATOM 2122 C CA . LEU A 1 275 ? 25.619 101.320 46.499 1.00 23.78 271 LEU A CA 1
ATOM 2123 C C . LEU A 1 275 ? 26.485 100.368 45.683 1.00 23.78 271 LEU A C 1
ATOM 2124 O O . LEU A 1 275 ? 26.959 99.356 46.204 1.00 23.43 271 LEU A O 1
ATOM 2129 N N . LEU A 1 276 ? 26.674 100.690 44.400 1.00 23.90 272 LEU A N 1
ATOM 2130 C CA . LEU A 1 276 ? 27.603 99.952 43.547 1.00 24.12 272 LEU A CA 1
ATOM 2131 C C . LEU A 1 276 ? 29.026 99.990 44.076 1.00 24.11 272 LEU A C 1
ATOM 2132 O O . LEU A 1 276 ? 29.730 98.970 44.069 1.00 24.33 272 LEU A O 1
ATOM 2137 N N . LEU A 1 277 ? 29.467 101.164 44.519 1.00 23.64 273 LEU A N 1
ATOM 2138 C CA . LEU A 1 277 ? 30.807 101.283 45.077 1.00 23.81 273 LEU A CA 1
ATOM 2139 C C . LEU A 1 277 ? 30.988 100.381 46.296 1.00 23.80 273 LEU A C 1
ATOM 2140 O O . LEU A 1 277 ? 32.068 99.827 46.498 1.00 23.87 273 LEU A O 1
ATOM 2145 N N . SER A 1 278 ? 29.937 100.222 47.101 1.00 23.77 274 SER A N 1
ATOM 2146 C CA . SER A 1 278 ? 30.033 99.355 48.274 1.00 24.45 274 SER A CA 1
ATOM 2147 C C . SER A 1 278 ? 30.072 97.880 47.890 1.00 24.76 274 SER A C 1
ATOM 2148 O O . SER A 1 278 ? 30.813 97.115 48.492 1.00 24.61 274 SER A O 1
ATOM 2151 N N . PHE A 1 279 ? 29.297 97.486 46.869 1.00 25.16 275 PHE A N 1
ATOM 2152 C CA . PHE A 1 279 ? 29.256 96.080 46.428 1.00 24.99 275 PHE A CA 1
ATOM 2153 C C . PHE A 1 279 ? 30.366 95.679 45.453 1.00 25.64 275 PHE A C 1
ATOM 2154 O O . PHE A 1 279 ? 30.640 94.485 45.287 1.00 24.81 275 PHE A O 1
ATOM 2162 N N . LYS A 1 280 ? 30.980 96.678 44.809 1.00 25.79 276 LYS A N 1
ATOM 2163 C CA . LYS A 1 280 ? 32.087 96.496 43.844 1.00 26.67 276 LYS A CA 1
ATOM 2164 C C . LYS A 1 280 ? 33.160 95.450 44.232 1.00 26.23 276 LYS A C 1
ATOM 2165 O O . LYS A 1 280 ? 33.443 94.552 43.442 1.00 26.40 276 LYS A O 1
ATOM 2171 N N . PRO A 1 281 ? 33.743 95.539 45.454 1.00 26.23 277 PRO A N 1
ATOM 2172 C CA . PRO A 1 281 ? 34.783 94.551 45.774 1.00 25.87 277 PRO A CA 1
ATOM 2173 C C . PRO A 1 281 ? 34.313 93.087 45.750 1.00 25.31 277 PRO A C 1
ATOM 2174 O O . PRO A 1 281 ? 35.093 92.197 45.382 1.00 25.33 277 PRO A O 1
ATOM 2178 N N . VAL A 1 282 ? 33.061 92.847 46.141 1.00 24.64 278 VAL A N 1
ATOM 2179 C CA . VAL A 1 282 ? 32.440 91.518 46.063 1.00 24.18 278 VAL A CA 1
ATOM 2180 C C . VAL A 1 282 ? 32.282 91.068 44.597 1.00 24.41 278 VAL A C 1
ATOM 2181 O O . VAL A 1 282 ? 32.619 89.931 44.249 1.00 24.01 278 VAL A O 1
ATOM 2185 N N . MET A 1 283 ? 31.770 91.964 43.744 1.00 24.60 279 MET A N 1
ATOM 2186 C CA . MET A 1 283 ? 31.608 91.674 42.311 1.00 24.95 279 MET A CA 1
ATOM 2187 C C . MET A 1 283 ? 32.959 91.360 41.668 1.00 25.13 279 MET A C 1
ATOM 2188 O O . MET A 1 283 ? 33.089 90.348 40.978 1.00 25.34 279 MET A O 1
ATOM 2193 N N . GLN A 1 284 ? 33.946 92.232 41.904 1.00 25.55 280 GLN A N 1
ATOM 2194 C CA . GLN A 1 284 ? 35.329 92.059 41.405 1.00 26.00 280 GLN A CA 1
ATOM 2195 C C . GLN A 1 284 ? 35.962 90.738 41.830 1.00 26.16 280 GLN A C 1
ATOM 2196 O O . GLN A 1 284 ? 36.665 90.104 41.044 1.00 26.06 280 GLN A O 1
ATOM 2202 N N . LYS A 1 285 ? 35.720 90.326 43.074 1.00 26.50 281 LYS A N 1
ATOM 2203 C CA . LYS A 1 285 ? 36.287 89.072 43.587 1.00 27.32 281 LYS A CA 1
ATOM 2204 C C . LYS A 1 285 ? 35.903 87.862 42.726 1.00 27.32 281 LYS A C 1
ATOM 2205 O O . LYS A 1 285 ? 36.735 86.981 42.486 1.00 27.53 281 LYS A O 1
ATOM 2211 N N . PHE A 1 286 ? 34.656 87.837 42.249 1.00 26.91 282 PHE A N 1
ATOM 2212 C CA . PHE A 1 286 ? 34.173 86.731 41.418 1.00 27.16 282 PHE A CA 1
ATOM 2213 C C . PHE A 1 286 ? 34.400 86.935 39.912 1.00 27.03 282 PHE A C 1
ATOM 2214 O O . PHE A 1 286 ? 34.558 85.957 39.169 1.00 26.99 282 PHE A O 1
ATOM 2222 N N . LEU A 1 287 ? 34.437 88.192 39.477 1.00 26.92 283 LEU A N 1
ATOM 2223 C CA . LEU A 1 287 ? 34.539 88.517 38.042 1.00 27.19 283 LEU A CA 1
ATOM 2224 C C . LEU A 1 287 ? 35.950 88.696 37.463 1.00 28.26 283 LEU A C 1
ATOM 2225 O O . LEU A 1 287 ? 36.158 88.424 36.275 1.00 27.13 283 LEU A O 1
ATOM 2230 N N . HIS A 1 288 ? 36.899 89.182 38.274 1.00 29.70 284 HIS A N 1
ATOM 2231 C CA A HIS A 1 288 ? 38.263 89.448 37.796 0.50 30.37 284 HIS A CA 1
ATOM 2232 C CA B HIS A 1 288 ? 38.249 89.455 37.779 0.50 30.44 284 HIS A CA 1
ATOM 2233 C C . HIS A 1 288 ? 38.827 88.241 37.062 1.00 31.08 284 HIS A C 1
ATOM 2234 O O . HIS A 1 288 ? 38.714 87.107 37.541 1.00 30.78 284 HIS A O 1
ATOM 2247 N N . ASP A 1 289 ? 39.419 88.498 35.895 1.00 31.90 285 ASP A N 1
ATOM 2248 C CA . ASP A 1 289 ? 40.100 87.470 35.107 1.00 32.96 285 ASP A CA 1
ATOM 2249 C C . ASP A 1 289 ? 39.176 86.409 34.527 1.00 32.40 285 ASP A C 1
ATOM 2250 O O . ASP A 1 289 ? 39.627 85.318 34.167 1.00 32.49 285 ASP A O 1
ATOM 2255 N N . HIS A 1 290 ? 37.889 86.733 34.425 1.00 31.41 286 HIS A N 1
ATOM 2256 C CA . HIS A 1 290 ? 36.937 85.833 33.807 1.00 30.71 286 HIS A CA 1
ATOM 2257 C C . HIS A 1 290 ? 36.059 86.577 32.807 1.00 30.12 286 HIS A C 1
ATOM 2258 O O . HIS A 1 290 ? 34.975 87.042 33.160 1.00 29.65 286 HIS A O 1
ATOM 2265 N N . VAL A 1 291 ? 36.522 86.671 31.560 1.00 29.54 287 VAL A N 1
ATOM 2266 C CA . VAL A 1 291 ? 35.769 87.381 30.517 1.00 29.01 287 VAL A CA 1
ATOM 2267 C C . VAL A 1 291 ? 34.385 86.780 30.312 1.00 29.02 287 VAL A C 1
ATOM 2268 O O . VAL A 1 291 ? 33.408 87.523 30.245 1.00 28.85 287 VAL A O 1
ATOM 2272 N N . ASP A 1 292 ? 34.298 85.447 30.231 1.00 28.67 288 ASP A N 1
ATOM 2273 C CA . ASP A 1 292 ? 33.004 84.772 30.054 1.00 28.70 288 ASP A CA 1
ATOM 2274 C C . ASP A 1 292 ? 32.012 85.103 31.176 1.00 27.42 288 ASP A C 1
ATOM 2275 O O . ASP A 1 292 ? 30.832 85.337 30.906 1.00 27.03 288 ASP A O 1
ATOM 2280 N N . LEU A 1 293 ? 32.488 85.104 32.428 1.00 25.68 289 LEU A N 1
ATOM 2281 C CA . LEU A 1 293 ? 31.640 85.453 33.562 1.00 24.45 289 LEU A CA 1
ATOM 2282 C C . LEU A 1 293 ? 31.203 86.915 33.500 1.00 23.46 289 LEU A C 1
ATOM 2283 O O . LEU A 1 293 ? 30.052 87.234 33.788 1.00 23.05 289 LEU A O 1
ATOM 2288 N N . GLN A 1 294 ? 32.127 87.789 33.110 1.00 22.39 290 GLN A N 1
ATOM 2289 C CA . GLN A 1 294 ? 31.812 89.203 32.916 1.00 22.27 290 GLN A CA 1
ATOM 2290 C C . GLN A 1 294 ? 30.762 89.402 31.824 1.00 21.52 290 GLN A C 1
ATOM 2291 O O . GLN A 1 294 ? 29.893 90.253 31.961 1.00 21.76 290 GLN A O 1
ATOM 2297 N N . VAL A 1 295 ? 30.818 88.603 30.759 1.00 20.85 291 VAL A N 1
ATOM 2298 C CA . VAL A 1 295 ? 29.719 88.574 29.774 1.00 20.67 291 VAL A CA 1
ATOM 2299 C C . VAL A 1 295 ? 28.373 88.174 30.412 1.00 20.67 291 VAL A C 1
ATOM 2300 O O . VAL A 1 295 ? 27.352 88.816 30.171 1.00 20.60 291 VAL A O 1
ATOM 2304 N N . SER A 1 296 ? 28.377 87.106 31.211 1.00 20.73 292 SER A N 1
ATOM 2305 C CA A SER A 1 296 ? 27.174 86.652 31.920 0.50 20.33 292 SER A CA 1
ATOM 2306 C CA B SER A 1 296 ? 27.175 86.656 31.905 0.50 20.54 292 SER A CA 1
ATOM 2307 C C . SER A 1 296 ? 26.625 87.739 32.836 1.00 20.08 292 SER A C 1
ATOM 2308 O O . SER A 1 296 ? 25.416 87.854 33.018 1.00 20.24 292 SER A O 1
ATOM 2313 N N . ALA A 1 297 ? 27.527 88.522 33.424 1.00 19.91 293 ALA A N 1
ATOM 2314 C CA . ALA A 1 297 ? 27.150 89.652 34.291 1.00 18.99 293 ALA A CA 1
ATOM 2315 C C . ALA A 1 297 ? 26.464 90.765 33.493 1.00 18.68 293 ALA A C 1
ATOM 2316 O O . ALA A 1 297 ? 25.540 91.423 33.987 1.00 18.24 293 ALA A O 1
ATOM 2318 N N . LEU A 1 298 ? 26.901 90.954 32.247 1.00 18.56 294 LEU A N 1
ATOM 2319 C CA . LEU A 1 298 ? 26.257 91.918 31.357 1.00 17.98 294 LEU A CA 1
ATOM 2320 C C . LEU A 1 298 ? 24.871 91.457 30.906 1.00 18.14 294 LEU A C 1
ATOM 2321 O O . LEU A 1 298 ? 23.942 92.263 30.813 1.00 17.32 294 LEU A O 1
ATOM 2326 N N . TYR A 1 299 ? 24.729 90.153 30.662 1.00 18.61 295 TYR A N 1
ATOM 2327 C CA . TYR A 1 299 ? 23.419 89.581 30.389 1.00 19.34 295 TYR A CA 1
ATOM 2328 C C . TYR A 1 299 ? 22.442 89.774 31.538 1.00 18.57 295 TYR A C 1
ATOM 2329 O O . TYR A 1 299 ? 21.277 90.103 31.303 1.00 18.40 295 TYR A O 1
ATOM 2338 N N . ALA A 1 300 ? 22.925 89.576 32.768 1.00 17.81 296 ALA A N 1
ATOM 2339 C CA . ALA A 1 300 ? 22.122 89.816 33.969 1.00 17.55 296 ALA A CA 1
ATOM 2340 C C . ALA A 1 300 ? 21.671 91.269 34.041 1.00 17.45 296 ALA A C 1
ATOM 2341 O O . ALA A 1 300 ? 20.513 91.558 34.378 1.00 17.38 296 ALA A O 1
ATOM 2343 N N . LEU A 1 301 ? 22.590 92.185 33.747 1.00 17.18 297 LEU A N 1
ATOM 2344 C CA . LEU A 1 301 ? 22.248 93.607 33.670 1.00 17.09 297 LEU A CA 1
ATOM 2345 C C . LEU A 1 301 ? 21.205 93.893 32.574 1.00 17.42 297 LEU A C 1
ATOM 2346 O O . LEU A 1 301 ? 20.195 94.563 32.827 1.00 18.04 297 LEU A O 1
ATOM 2351 N N . GLN A 1 302 ? 21.456 93.380 31.369 1.00 17.96 298 GLN A N 1
ATOM 2352 C CA . GLN A 1 302 ? 20.516 93.465 30.251 1.00 18.37 298 GLN A CA 1
ATOM 2353 C C . GLN A 1 302 ? 19.096 93.069 30.665 1.00 18.94 298 GLN A C 1
ATOM 2354 O O . GLN A 1 302 ? 18.155 93.855 30.511 1.00 19.24 298 GLN A O 1
ATOM 2360 N N . VAL A 1 303 ? 18.941 91.868 31.228 1.00 19.59 299 VAL A N 1
ATOM 2361 C CA . VAL A 1 303 ? 17.613 91.380 31.636 1.00 19.78 299 VAL A CA 1
ATOM 2362 C C . VAL A 1 303 ? 17.012 92.260 32.733 1.00 19.66 299 VAL A C 1
ATOM 2363 O O . VAL A 1 303 ? 15.822 92.616 32.681 1.00 19.23 299 VAL A O 1
ATOM 2367 N N . HIS A 1 304 ? 17.837 92.637 33.712 1.00 19.92 300 HIS A N 1
ATOM 2368 C CA . HIS A 1 304 ? 17.383 93.551 34.772 1.00 20.33 300 HIS A CA 1
ATOM 2369 C C . HIS A 1 304 ? 16.768 94.847 34.222 1.00 20.69 300 HIS A C 1
ATOM 2370 O O . HIS A 1 304 ? 15.674 95.240 34.627 1.00 19.86 300 HIS A O 1
ATOM 2377 N N . CYS A 1 305 ? 17.474 95.521 33.318 1.00 21.14 301 CYS A N 1
ATOM 2378 C CA . CYS A 1 305 ? 16.923 96.747 32.723 1.00 21.97 301 CYS A CA 1
ATOM 2379 C C . CYS A 1 305 ? 15.725 96.456 31.802 1.00 22.51 301 CYS A C 1
ATOM 2380 O O . CYS A 1 305 ? 14.783 97.262 31.723 1.00 22.15 301 CYS A O 1
ATOM 2383 N N . TYR A 1 306 ? 15.776 95.319 31.110 1.00 23.46 302 TYR A N 1
ATOM 2384 C CA . TYR A 1 306 ? 14.658 94.860 30.259 1.00 25.51 302 TYR A CA 1
ATOM 2385 C C . TYR A 1 306 ? 13.347 94.739 31.053 1.00 25.66 302 TYR A C 1
ATOM 2386 O O . TYR A 1 306 ? 12.278 95.106 30.558 1.00 25.07 302 TYR A O 1
ATOM 2395 N N . ASN A 1 307 ? 13.441 94.244 32.290 1.00 26.21 303 ASN A N 1
ATOM 2396 C CA . ASN A 1 307 ? 12.256 94.074 33.134 1.00 26.95 303 ASN A CA 1
ATOM 2397 C C . ASN A 1 307 ? 11.602 95.388 33.573 1.00 27.31 303 ASN A C 1
ATOM 2398 O O . ASN A 1 307 ? 10.427 95.402 33.955 1.00 27.45 303 ASN A O 1
ATOM 2403 N N . SER A 1 308 ? 12.358 96.483 33.517 1.00 27.17 304 SER A N 1
ATOM 2404 C CA . SER A 1 308 ? 11.792 97.808 33.777 1.00 27.07 304 SER A CA 1
ATOM 2405 C C . SER A 1 308 ? 11.535 98.621 32.496 1.00 27.06 304 SER A C 1
ATOM 2406 O O . SER A 1 308 ? 11.409 99.852 32.530 1.00 27.66 304 SER A O 1
ATOM 2409 N N . ASN A 1 309 ? 11.448 97.918 31.371 1.00 26.52 305 ASN A N 1
ATOM 2410 C CA . ASN A 1 309 ? 11.206 98.523 30.054 1.00 26.02 305 ASN A CA 1
ATOM 2411 C C . ASN A 1 309 ? 12.331 99.479 29.634 1.00 25.40 305 ASN A C 1
ATOM 2412 O O . ASN A 1 309 ? 12.082 100.522 29.019 1.00 24.66 305 ASN A O 1
ATOM 2417 N N . PHE A 1 310 ? 13.566 99.098 29.961 1.00 24.58 306 PHE A N 1
ATOM 2418 C CA . PHE A 1 310 ? 14.766 99.924 29.720 1.00 24.54 306 PHE A CA 1
ATOM 2419 C C . PHE A 1 310 ? 14.566 101.423 30.030 1.00 24.52 306 PHE A C 1
ATOM 2420 O O . PHE A 1 310 ? 14.497 102.242 29.105 1.00 24.38 306 PHE A O 1
ATOM 2428 N N . PRO A 1 311 ? 14.479 101.788 31.327 1.00 24.73 307 PRO A N 1
ATOM 2429 C CA . PRO A 1 311 ? 14.313 103.200 31.709 1.00 24.85 307 PRO A CA 1
ATOM 2430 C C . PRO A 1 311 ? 15.403 104.077 31.088 1.00 25.13 307 PRO A C 1
ATOM 2431 O O . PRO A 1 311 ? 16.536 103.615 30.920 1.00 25.28 307 PRO A O 1
ATOM 2435 N N . LYS A 1 312 ? 15.051 105.319 30.741 1.00 25.02 308 LYS A N 1
ATOM 2436 C CA . LYS A 1 312 ? 15.951 106.248 30.029 1.00 25.25 308 LYS A CA 1
ATOM 2437 C C . LYS A 1 312 ? 17.375 106.260 30.596 1.00 24.16 308 LYS A C 1
ATOM 2438 O O . LYS A 1 312 ? 17.583 106.631 31.754 1.00 24.16 308 LYS A O 1
ATOM 2444 N N . GLY A 1 313 ? 18.350 105.850 29.783 1.00 23.23 309 GLY A N 1
ATOM 2445 C CA . GLY A 1 313 ? 19.767 105.934 30.176 1.00 21.79 309 GLY A CA 1
ATOM 2446 C C . GLY A 1 313 ? 20.264 104.940 31.227 1.00 20.78 309 GLY A C 1
ATOM 2447 O O . GLY A 1 313 ? 21.447 104.945 31.595 1.00 19.57 309 GLY A O 1
ATOM 2448 N N . MET A 1 314 ? 19.372 104.084 31.717 1.00 20.27 310 MET A N 1
ATOM 2449 C CA . MET A 1 314 ? 19.729 103.158 32.804 1.00 20.42 310 MET A CA 1
ATOM 2450 C C . MET A 1 314 ? 20.807 102.150 32.422 1.00 18.81 310 MET A C 1
ATOM 2451 O O . MET A 1 314 ? 21.818 102.047 33.104 1.00 18.95 310 MET A O 1
ATOM 2456 N N . LEU A 1 315 ? 20.574 101.372 31.368 1.00 18.40 311 LEU A N 1
ATOM 2457 C CA . LEU A 1 315 ? 21.548 100.358 30.941 1.00 17.59 311 LEU A CA 1
ATOM 2458 C C . LEU A 1 315 ? 22.921 100.972 30.687 1.00 17.92 311 LEU A C 1
ATOM 2459 O O . LEU A 1 315 ? 23.950 100.446 31.132 1.00 17.48 311 LEU A O 1
ATOM 2464 N N . LEU A 1 316 ? 22.930 102.092 29.972 1.00 18.45 312 LEU A N 1
ATOM 2465 C CA . LEU A 1 316 ? 24.180 102.765 29.621 1.00 19.26 312 LEU A CA 1
ATOM 2466 C C . LEU A 1 316 ? 24.926 103.273 30.865 1.00 19.60 312 LEU A C 1
ATOM 2467 O O . LEU A 1 316 ? 26.117 103.022 31.001 1.00 20.29 312 LEU A O 1
ATOM 2472 N N . ARG A 1 317 ? 24.230 103.942 31.785 1.00 20.35 313 ARG A N 1
ATOM 2473 C CA . ARG A 1 317 ? 24.876 104.394 33.034 1.00 21.24 313 ARG A CA 1
ATOM 2474 C C . ARG A 1 317 ? 25.501 103.282 33.875 1.00 20.75 313 ARG A C 1
ATOM 2475 O O . ARG A 1 317 ? 26.563 103.475 34.484 1.00 21.03 313 ARG A O 1
ATOM 2483 N N . PHE A 1 318 ? 24.873 102.105 33.863 1.00 20.51 314 PHE A N 1
ATOM 2484 C CA . PHE A 1 318 ? 25.440 100.917 34.487 1.00 19.74 314 PHE A CA 1
ATOM 2485 C C . PHE A 1 318 ? 26.646 100.345 33.730 1.00 19.85 314 PHE A C 1
ATOM 2486 O O . PHE A 1 318 ? 27.624 99.939 34.363 1.00 18.81 314 PHE A O 1
ATOM 2494 N N . PHE A 1 319 ? 26.587 100.319 32.392 1.00 19.09 315 PHE A N 1
ATOM 2495 C CA . PHE A 1 319 ? 27.772 100.013 31.573 1.00 19.44 315 PHE A CA 1
ATOM 2496 C C . PHE A 1 319 ? 28.961 100.910 31.941 1.00 19.63 315 PHE A C 1
ATOM 2497 O O . PHE A 1 319 ? 30.079 100.434 32.100 1.00 19.92 315 PHE A O 1
ATOM 2505 N N . VAL A 1 320 ? 28.711 102.208 32.051 1.00 20.01 316 VAL A N 1
ATOM 2506 C CA . VAL A 1 320 ? 29.763 103.182 32.358 1.00 20.26 316 VAL A CA 1
ATOM 2507 C C . VAL A 1 320 ? 30.338 102.911 33.756 1.00 20.19 316 VAL A C 1
ATOM 2508 O O . VAL A 1 320 ? 31.566 102.842 33.931 1.00 19.85 316 VAL A O 1
ATOM 2512 N N . HIS A 1 321 ? 29.453 102.730 34.736 1.00 20.56 317 HIS A N 1
ATOM 2513 C CA . HIS A 1 321 ? 29.884 102.339 36.080 1.00 20.90 317 HIS A CA 1
ATOM 2514 C C . HIS A 1 321 ? 30.740 101.075 36.058 1.00 20.86 317 HIS A C 1
ATOM 2515 O O . HIS A 1 321 ? 31.813 101.054 36.649 1.00 20.41 317 HIS A O 1
ATOM 2522 N N . PHE A 1 322 ? 30.265 100.031 35.379 1.00 20.54 318 PHE A N 1
ATOM 2523 C CA . PHE A 1 322 ? 30.963 98.745 35.364 1.00 20.90 318 PHE A CA 1
ATOM 2524 C C . PHE A 1 322 ? 32.383 98.890 34.814 1.00 21.20 318 PHE A C 1
ATOM 2525 O O . PHE A 1 322 ? 33.335 98.315 35.361 1.00 21.13 318 PHE A O 1
ATOM 2533 N N . TYR A 1 323 ? 32.510 99.686 33.752 1.00 21.61 319 TYR A N 1
ATOM 2534 C CA . TYR A 1 323 ? 33.801 99.994 33.125 1.00 22.73 319 TYR A CA 1
ATOM 2535 C C . TYR A 1 323 ? 34.731 100.769 34.070 1.00 22.65 319 TYR A C 1
ATOM 2536 O O . TYR A 1 323 ? 35.878 100.361 34.299 1.00 22.50 319 TYR A O 1
ATOM 2545 N N . ASP A 1 324 ? 34.231 101.873 34.618 1.00 23.63 320 ASP A N 1
ATOM 2546 C CA . ASP A 1 324 ? 35.028 102.774 35.461 1.00 24.44 320 ASP A CA 1
ATOM 2547 C C . ASP A 1 324 ? 35.442 102.170 36.812 1.00 24.75 320 ASP A C 1
ATOM 2548 O O . ASP A 1 324 ? 36.510 102.498 37.350 1.00 24.92 320 ASP A O 1
ATOM 2553 N N . MET A 1 325 ? 34.599 101.288 37.350 1.00 24.47 321 MET A N 1
ATOM 2554 C CA . MET A 1 325 ? 34.860 100.638 38.638 1.00 24.40 321 MET A CA 1
ATOM 2555 C C . MET A 1 325 ? 35.666 99.353 38.487 1.00 24.38 321 MET A C 1
ATOM 2556 O O . MET A 1 325 ? 35.887 98.629 39.461 1.00 24.31 321 MET A O 1
ATOM 2561 N N . GLU A 1 326 ? 36.086 99.065 37.257 1.00 24.55 322 GLU A N 1
ATOM 2562 C CA . GLU A 1 326 ? 36.806 97.827 36.932 1.00 25.32 322 GLU A CA 1
ATOM 2563 C C . GLU A 1 326 ? 36.073 96.557 37.394 1.00 24.22 322 GLU A C 1
ATOM 2564 O O . GLU A 1 326 ? 36.693 95.615 37.909 1.00 23.99 322 GLU A O 1
ATOM 2570 N N . ILE A 1 327 ? 34.756 96.548 37.214 1.00 23.29 323 ILE A N 1
ATOM 2571 C CA . ILE A 1 327 ? 33.944 95.357 37.468 1.00 22.84 323 ILE A CA 1
ATOM 2572 C C . ILE A 1 327 ? 33.920 94.531 36.169 1.00 23.06 323 ILE A C 1
ATOM 2573 O O . ILE A 1 327 ? 34.049 93.289 36.181 1.00 23.12 323 ILE A O 1
ATOM 2578 N N . ILE A 1 328 ? 33.784 95.236 35.045 1.00 22.82 324 ILE A N 1
ATOM 2579 C CA . ILE A 1 328 ? 33.777 94.614 33.722 1.00 23.13 324 ILE A CA 1
ATOM 2580 C C . ILE A 1 328 ? 34.860 95.254 32.862 1.00 23.90 324 ILE A C 1
ATOM 2581 O O . ILE A 1 328 ? 34.913 96.471 32.728 1.00 24.05 324 ILE A O 1
ATOM 2586 N N . GLU A 1 329 ? 35.724 94.434 32.281 1.00 25.11 325 GLU A N 1
ATOM 2587 C CA . GLU A 1 329 ? 36.781 94.964 31.430 1.00 26.33 325 GLU A CA 1
ATOM 2588 C C . GLU A 1 329 ? 36.296 95.163 29.995 1.00 26.22 325 GLU A C 1
ATOM 2589 O O . GLU A 1 329 ? 35.321 94.543 29.564 1.00 25.42 325 GLU A O 1
ATOM 2595 N N . GLU A 1 330 ? 36.979 96.053 29.279 1.00 26.43 326 GLU A N 1
ATOM 2596 C CA . GLU A 1 330 ? 36.634 96.399 27.903 1.00 26.48 326 GLU A CA 1
ATOM 2597 C C . GLU A 1 330 ? 36.296 95.192 27.025 1.00 26.19 326 GLU A C 1
ATOM 2598 O O . GLU A 1 330 ? 35.287 95.200 26.330 1.00 25.76 326 GLU A O 1
ATOM 2604 N N . GLU A 1 331 ? 37.116 94.145 27.076 1.00 26.37 327 GLU A N 1
ATOM 2605 C CA . GLU A 1 331 ? 36.952 93.012 26.153 1.00 26.44 327 GLU A CA 1
ATOM 2606 C C . GLU A 1 331 ? 35.640 92.250 26.356 1.00 25.11 327 GLU A C 1
ATOM 2607 O O . GLU A 1 331 ? 35.085 91.714 25.401 1.00 25.04 327 GLU A O 1
ATOM 2613 N N . ALA A 1 332 ? 35.148 92.204 27.594 1.00 23.51 328 ALA A N 1
ATOM 2614 C CA . ALA A 1 332 ? 33.861 91.564 27.881 1.00 22.72 328 ALA A CA 1
ATOM 2615 C C . ALA A 1 332 ? 32.651 92.343 27.331 1.00 21.65 328 ALA A C 1
ATOM 2616 O O . ALA A 1 332 ? 31.689 91.738 26.872 1.00 21.17 328 ALA A O 1
ATOM 2618 N N . PHE A 1 333 ? 32.706 93.673 27.368 1.00 21.32 329 PHE A N 1
ATOM 2619 C CA . PHE A 1 333 ? 31.655 94.503 26.752 1.00 20.59 329 PHE A CA 1
ATOM 2620 C C . PHE A 1 333 ? 31.543 94.187 25.258 1.00 20.89 329 PHE A C 1
ATOM 2621 O O . PHE A 1 333 ? 30.446 94.085 24.697 1.00 20.42 329 PHE A O 1
ATOM 2629 N N . LEU A 1 334 ? 32.691 94.018 24.610 1.00 21.11 330 LEU A N 1
ATOM 2630 C CA . LEU A 1 334 ? 32.700 93.793 23.159 1.00 21.52 330 LEU A CA 1
ATOM 2631 C C . LEU A 1 334 ? 32.272 92.363 22.844 1.00 21.51 330 LEU A C 1
ATOM 2632 O O . LEU A 1 334 ? 31.478 92.125 21.916 1.00 21.32 330 LEU A O 1
ATOM 2637 N N . ALA A 1 335 ? 32.757 91.423 23.653 1.00 21.43 331 ALA A N 1
ATOM 2638 C CA . ALA A 1 335 ? 32.342 90.020 23.559 1.00 21.36 331 ALA A CA 1
ATOM 2639 C C . ALA A 1 335 ? 30.848 89.840 23.808 1.00 21.54 331 ALA A C 1
ATOM 2640 O O . ALA A 1 335 ? 30.206 89.023 23.147 1.00 21.92 331 ALA A O 1
ATOM 2642 N N . TRP A 1 336 ? 30.285 90.579 24.769 1.00 21.50 332 TRP A N 1
ATOM 2643 C CA . TRP A 1 336 ? 28.833 90.531 25.002 1.00 21.07 332 TRP A CA 1
ATOM 2644 C C . TRP A 1 336 ? 28.052 90.908 23.737 1.00 22.06 332 TRP A C 1
ATOM 2645 O O . TRP A 1 336 ? 27.083 90.228 23.359 1.00 21.87 332 TRP A O 1
ATOM 2656 N N . LYS A 1 337 ? 28.481 91.984 23.087 1.00 22.91 333 LYS A N 1
ATOM 2657 C CA . LYS A 1 337 ? 27.822 92.463 21.870 1.00 24.94 333 LYS A CA 1
ATOM 2658 C C . LYS A 1 337 ? 27.833 91.387 20.774 1.00 25.93 333 LYS A C 1
ATOM 2659 O O . LYS A 1 337 ? 26.835 91.193 20.083 1.00 26.75 333 LYS A O 1
ATOM 2665 N N . GLU A 1 338 ? 28.965 90.702 20.634 1.00 27.39 334 GLU A N 1
ATOM 2666 C CA . GLU A 1 338 ? 29.147 89.646 19.627 1.00 29.72 334 GLU A CA 1
ATOM 2667 C C . GLU A 1 338 ? 28.452 88.318 19.951 1.00 30.58 334 GLU A C 1
ATOM 2668 O O . GLU A 1 338 ? 28.134 87.550 19.044 1.00 30.58 334 GLU A O 1
ATOM 2674 N N . ASP A 1 339 ? 28.231 88.051 21.237 1.00 31.93 335 ASP A N 1
ATOM 2675 C CA . ASP A 1 339 ? 27.675 86.771 21.697 1.00 33.32 335 ASP A CA 1
ATOM 2676 C C . ASP A 1 339 ? 26.253 86.555 21.176 1.00 34.42 335 ASP A C 1
ATOM 2677 O O . ASP A 1 339 ? 25.417 87.464 21.214 1.00 34.21 335 ASP A O 1
ATOM 2682 N N . ILE A 1 340 ? 25.990 85.343 20.695 1.00 36.16 336 ILE A N 1
ATOM 2683 C CA . ILE A 1 340 ? 24.789 85.055 19.901 1.00 38.25 336 ILE A CA 1
ATOM 2684 C C . ILE A 1 340 ? 23.557 84.580 20.699 1.00 39.13 336 ILE A C 1
ATOM 2685 O O . ILE A 1 340 ? 22.493 84.326 20.112 1.00 39.53 336 ILE A O 1
ATOM 2690 N N . THR A 1 341 ? 23.694 84.479 22.023 1.00 40.00 337 THR A N 1
ATOM 2691 C CA . THR A 1 341 ? 22.625 83.943 22.885 1.00 40.48 337 THR A CA 1
ATOM 2692 C C . THR A 1 341 ? 21.287 84.681 22.716 1.00 40.68 337 THR A C 1
ATOM 2693 O O . THR A 1 341 ? 21.246 85.920 22.678 1.00 40.85 337 THR A O 1
ATOM 2697 N N . GLN A 1 342 ? 20.207 83.908 22.597 1.00 40.17 338 GLN A N 1
ATOM 2698 C CA . GLN A 1 342 ? 18.852 84.449 22.661 1.00 40.07 338 GLN A CA 1
ATOM 2699 C C . GLN A 1 342 ? 18.082 83.910 23.867 1.00 39.67 338 GLN A C 1
ATOM 2700 O O . GLN A 1 342 ? 16.868 84.088 23.984 1.00 39.81 338 GLN A O 1
ATOM 2706 N N . GLU A 1 343 ? 18.826 83.271 24.763 1.00 38.93 339 GLU A N 1
ATOM 2707 C CA . GLU A 1 343 ? 18.350 82.813 26.067 1.00 38.64 339 GLU A CA 1
ATOM 2708 C C . GLU A 1 343 ? 17.919 84.002 26.930 1.00 36.95 339 GLU A C 1
ATOM 2709 O O . GLU A 1 343 ? 17.075 83.853 27.818 1.00 37.25 339 GLU A O 1
ATOM 2715 N N . PHE A 1 344 ? 18.483 85.181 26.653 1.00 34.76 340 PHE A N 1
ATOM 2716 C CA . PHE A 1 344 ? 18.152 86.392 27.410 1.00 32.57 340 PHE A CA 1
ATOM 2717 C C . PHE A 1 344 ? 17.412 87.423 26.558 1.00 31.10 340 PHE A C 1
ATOM 2718 O O . PHE A 1 344 ? 17.896 87.809 25.486 1.00 31.01 340 PHE A O 1
ATOM 2726 N N . PRO A 1 345 ? 16.234 87.869 27.031 1.00 29.46 341 PRO A N 1
ATOM 2727 C CA . PRO A 1 345 ? 15.445 88.840 26.273 1.00 28.40 341 PRO A CA 1
ATOM 2728 C C . PRO A 1 345 ? 16.099 90.218 26.230 1.00 26.85 341 PRO A C 1
ATOM 2729 O O . PRO A 1 345 ? 16.855 90.586 27.139 1.00 26.38 341 PRO A O 1
ATOM 2733 N N . GLY A 1 346 ? 15.808 90.950 25.164 1.00 24.99 342 GLY A N 1
ATOM 2734 C CA . GLY A 1 346 ? 16.059 92.380 25.118 1.00 23.67 342 GLY A CA 1
ATOM 2735 C C . GLY A 1 346 ? 17.399 92.795 24.543 1.00 22.62 342 GLY A C 1
ATOM 2736 O O . GLY A 1 346 ? 17.785 93.955 24.682 1.00 22.20 342 GLY A O 1
ATOM 2737 N N . LYS A 1 347 ? 18.096 91.867 23.890 1.00 21.37 343 LYS A N 1
ATOM 2738 C CA . LYS A 1 347 ? 19.435 92.137 23.346 1.00 20.93 343 LYS A CA 1
ATOM 2739 C C . LYS A 1 347 ? 19.451 93.246 22.279 1.00 20.42 343 LYS A C 1
ATOM 2740 O O . LYS A 1 347 ? 20.380 94.054 22.238 1.00 19.71 343 LYS A O 1
ATOM 2746 N N . GLY A 1 348 ? 18.428 93.288 21.427 1.00 20.11 344 GLY A N 1
ATOM 2747 C CA . GLY A 1 348 ? 18.357 94.315 20.375 1.00 19.57 344 GLY A CA 1
ATOM 2748 C C . GLY A 1 348 ? 18.117 95.704 20.931 1.00 19.58 344 GLY A C 1
ATOM 2749 O O . GLY A 1 348 ? 18.808 96.655 20.564 1.00 18.91 344 GLY A O 1
ATOM 2750 N N . LYS A 1 349 ? 17.132 95.821 21.819 1.00 19.17 345 LYS A N 1
ATOM 2751 C CA . LYS A 1 349 ? 16.912 97.064 22.550 1.00 20.15 345 LYS A CA 1
ATOM 2752 C C . LYS A 1 349 ? 18.133 97.469 23.380 1.00 18.83 345 LYS A C 1
ATOM 2753 O O . LYS A 1 349 ? 18.472 98.642 23.446 1.00 18.26 345 LYS A O 1
ATOM 2759 N N . ALA A 1 350 ? 18.792 96.493 23.989 1.00 18.38 346 ALA A N 1
ATOM 2760 C CA . ALA A 1 350 ? 19.996 96.750 24.781 1.00 18.06 346 ALA A CA 1
ATOM 2761 C C . ALA A 1 350 ? 21.118 97.329 23.922 1.00 17.55 346 ALA A C 1
ATOM 2762 O O . ALA A 1 350 ? 21.707 98.351 24.275 1.00 17.32 346 ALA A O 1
ATOM 2764 N N . LEU A 1 351 ? 21.389 96.679 22.790 1.00 17.13 347 LEU A N 1
ATOM 2765 C CA . LEU A 1 351 ? 22.419 97.121 21.841 1.00 17.40 347 LEU A CA 1
ATOM 2766 C C . LEU A 1 351 ? 22.160 98.514 21.278 1.00 17.18 347 LEU A C 1
ATOM 2767 O O . LEU A 1 351 ? 23.087 99.294 21.112 1.00 17.31 347 LEU A O 1
ATOM 2772 N N . PHE A 1 352 ? 20.897 98.822 20.987 1.00 16.71 348 PHE A N 1
ATOM 2773 C CA . PHE A 1 352 ? 20.520 100.164 20.531 1.00 16.64 348 PHE A CA 1
ATOM 2774 C C . PHE A 1 352 ? 21.023 101.260 21.465 1.00 16.74 348 PHE A C 1
ATOM 2775 O O . PHE A 1 352 ? 21.535 102.280 21.000 1.00 15.74 348 PHE A O 1
ATOM 2783 N N . GLN A 1 353 ? 20.884 101.037 22.773 1.00 16.44 349 GLN A N 1
ATOM 2784 C CA . GLN A 1 353 ? 21.293 102.028 23.790 1.00 16.43 349 GLN A CA 1
ATOM 2785 C C . GLN A 1 353 ? 22.810 102.188 23.974 1.00 15.81 349 GLN A C 1
ATOM 2786 O O . GLN A 1 353 ? 23.277 103.277 24.262 1.00 15.85 349 GLN A O 1
ATOM 2792 N N . VAL A 1 354 ? 23.566 101.104 23.838 1.00 15.53 350 VAL A N 1
ATOM 2793 C CA . VAL A 1 354 ? 24.992 101.107 24.222 1.00 15.86 350 VAL A CA 1
ATOM 2794 C C . VAL A 1 354 ? 25.960 101.030 23.045 1.00 16.04 350 VAL A C 1
ATOM 2795 O O . VAL A 1 354 ? 27.183 101.161 23.227 1.00 16.08 350 VAL A O 1
ATOM 2799 N N . ASN A 1 355 ? 25.420 100.810 21.843 1.00 16.41 351 ASN A N 1
ATOM 2800 C CA . ASN A 1 355 ? 26.270 100.610 20.672 1.00 16.98 351 ASN A CA 1
ATOM 2801 C C . ASN A 1 355 ? 27.240 101.764 20.410 1.00 16.97 351 ASN A C 1
ATOM 2802 O O . ASN A 1 355 ? 28.380 101.532 20.056 1.00 17.54 351 ASN A O 1
ATOM 2807 N N . GLN A 1 356 ? 26.788 103.000 20.577 1.00 17.49 352 GLN A N 1
ATOM 2808 C CA . GLN A 1 356 ? 27.673 104.139 20.324 1.00 18.25 352 GLN A CA 1
ATOM 2809 C C . GLN A 1 356 ? 28.818 104.225 21.304 1.00 18.23 352 GLN A C 1
ATOM 2810 O O . GLN A 1 356 ? 29.933 104.619 20.935 1.00 17.86 352 GLN A O 1
ATOM 2816 N N . TRP A 1 357 ? 28.531 103.886 22.558 1.00 17.96 353 TRP A N 1
ATOM 2817 C CA . TRP A 1 357 ? 29.552 103.855 23.595 1.00 18.50 353 TRP A CA 1
ATOM 2818 C C . TRP A 1 357 ? 30.605 102.781 23.271 1.00 19.06 353 TRP A C 1
ATOM 2819 O O . TRP A 1 357 ? 31.818 103.029 23.391 1.00 18.62 353 TRP A O 1
ATOM 2830 N N . LEU A 1 358 ? 30.136 101.604 22.857 1.00 19.38 354 LEU A N 1
ATOM 2831 C CA . LEU A 1 358 ? 31.011 100.503 22.458 1.00 19.98 354 LEU A CA 1
ATOM 2832 C C . LEU A 1 358 ? 31.856 100.892 21.241 1.00 20.71 354 LEU A C 1
ATOM 2833 O O . LEU A 1 358 ? 33.075 1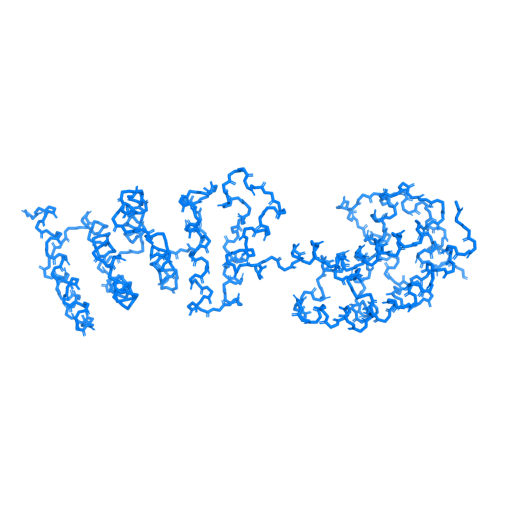00.665 21.210 1.00 20.82 354 LEU A O 1
ATOM 2838 N N . THR A 1 359 ? 31.215 101.495 20.242 1.00 20.68 355 THR A N 1
ATOM 2839 C CA . THR A 1 359 ? 31.947 101.967 19.064 1.00 21.20 355 THR A CA 1
ATOM 2840 C C . THR A 1 359 ? 33.038 102.962 19.468 1.00 21.41 355 THR A C 1
ATOM 2841 O O . THR A 1 359 ? 34.158 102.899 18.976 1.00 21.19 355 THR A O 1
ATOM 2845 N N . TRP A 1 360 ? 32.693 103.871 20.374 1.00 21.74 356 TRP A N 1
ATOM 2846 C CA . TRP A 1 360 ? 33.651 104.796 20.961 1.00 22.62 356 TRP A CA 1
ATOM 2847 C C . TRP A 1 360 ? 34.886 104.110 21.595 1.00 22.72 356 TRP A C 1
ATOM 2848 O O . TRP A 1 360 ? 36.031 104.545 21.384 1.00 22.14 356 TRP A O 1
ATOM 2859 N N . LEU A 1 361 ? 34.660 103.048 22.366 1.00 22.31 357 LEU A N 1
ATOM 2860 C CA . LEU A 1 361 ? 35.772 102.282 22.941 1.00 22.81 357 LEU A CA 1
ATOM 2861 C C . LEU A 1 361 ? 36.695 101.718 21.859 1.00 22.99 357 LEU A C 1
ATOM 2862 O O . LEU A 1 361 ? 37.920 101.659 22.042 1.00 23.07 357 LEU A O 1
ATOM 2867 N N . GLU A 1 362 ? 36.113 101.336 20.725 1.00 22.67 358 GLU A N 1
ATOM 2868 C CA . GLU A 1 362 ? 36.884 100.701 19.652 1.00 23.06 358 GLU A CA 1
ATOM 2869 C C . GLU A 1 362 ? 37.572 101.669 18.682 1.00 22.68 358 GLU A C 1
ATOM 2870 O O . GLU A 1 362 ? 38.588 101.315 18.082 1.00 23.03 358 GLU A O 1
ATOM 2876 N N . THR A 1 363 ? 37.025 102.875 18.529 1.00 22.33 359 THR A N 1
ATOM 2877 C CA . THR A 1 363 ? 37.416 103.753 17.415 1.00 21.96 359 THR A CA 1
ATOM 2878 C C . THR A 1 363 ? 38.080 105.073 17.809 1.00 21.75 359 THR A C 1
ATOM 2879 O O . THR A 1 363 ? 38.873 105.623 17.035 1.00 20.29 359 THR A O 1
ATOM 2883 N N . ALA A 1 364 ? 37.742 105.593 18.994 1.00 22.08 360 ALA A N 1
ATOM 2884 C CA . ALA A 1 364 ? 38.207 106.924 19.402 1.00 21.70 360 ALA A CA 1
ATOM 2885 C C . ALA A 1 364 ? 39.680 106.948 19.794 1.00 22.14 360 ALA A C 1
ATOM 2886 O O . ALA A 1 364 ? 40.488 107.598 19.114 1.00 22.33 360 ALA A O 1
#

Organism: Homo sapiens (NCBI:txid9606)

B-factor: mean 27.41, std 8.39, range [12.19, 63.78]

CATH classification: 1.25.40.180 (+1 more: 1.25.40.180)